Protein AF-A0A954I8H0-F1 (afdb_monomer_lite)

Foldseek 3Di:
DAAEFPAQLLCLLLVLLVVLLVVLVPPPDLVVNLVSLLVSLVVSLVSLLVQLVRVVVVPDQKYAYPDPVVCVVPVDRFFIDGPVLSVVSNVLSVVLSCVSVVQDPVCSVLDRSSLSSVLNSLVSSLSGGDDLVVNLVSLLVNLPSLLVSLVVLVHDCVLSCVLSVLLSVLSVVLVVVQVVCVDPVDRDPSSVVSNVVSVCSVVLHPPNNVSVVVSVVRD

Sequence (219 aa):
MIPELHLPWLELTILIPLLGSIALIFIRDPVRSRSVATLLCGVTLLTSVGEWLDFSPLHSFEAHDHWDLFQLFFHRYIFVVDELSAPLLPLTALIYLMTVVSTLRTKVQRFSFTMTLFSLAVVMATLSCKEPWIIVALMSLSTVPPWLEMKARGQCTRVYSIHMGLFVVMLIAGLAIVRSDASPENPSVVAGAMLTFAALLRSGIVPVHCWMTDLFEKA

Structure (mmCIF, N/CA/C/O backbone):
data_AF-A0A954I8H0-F1
#
_entry.id   AF-A0A954I8H0-F1
#
loop_
_atom_site.group_PDB
_atom_site.id
_atom_site.type_symbol
_atom_site.label_atom_id
_atom_site.label_alt_id
_atom_site.label_comp_id
_atom_site.label_asym_id
_atom_site.label_entity_id
_atom_site.label_seq_id
_atom_site.pdbx_PDB_ins_code
_atom_site.Cartn_x
_atom_site.Cartn_y
_atom_site.Cartn_z
_atom_site.occupancy
_atom_site.B_iso_or_equiv
_atom_site.auth_seq_id
_atom_site.auth_comp_id
_atom_site.auth_asym_id
_atom_site.auth_atom_id
_atom_site.pdbx_PDB_model_num
ATOM 1 N N . MET A 1 1 ? 26.719 5.340 -10.858 1.00 53.72 1 MET A N 1
ATOM 2 C CA . MET A 1 1 ? 26.495 4.821 -9.494 1.00 53.72 1 MET A CA 1
ATOM 3 C C . MET A 1 1 ? 25.161 5.372 -9.056 1.00 53.72 1 MET A C 1
ATOM 5 O O . MET A 1 1 ? 24.920 6.542 -9.332 1.00 53.72 1 MET A O 1
ATOM 9 N N . ILE A 1 2 ? 24.285 4.532 -8.513 1.00 60.09 2 ILE A N 1
ATOM 10 C CA . ILE A 1 2 ? 23.024 5.017 -7.951 1.00 60.09 2 ILE A CA 1
ATOM 11 C C . ILE A 1 2 ? 23.391 5.686 -6.614 1.00 60.09 2 ILE A C 1
ATOM 13 O O . ILE A 1 2 ? 24.216 5.127 -5.894 1.00 60.09 2 ILE A O 1
ATOM 17 N N . PRO A 1 3 ? 22.916 6.905 -6.341 1.00 71.25 3 PRO A N 1
ATOM 18 C CA . PRO A 1 3 ? 23.185 7.585 -5.082 1.00 71.25 3 PRO A CA 1
ATOM 19 C C . PRO A 1 3 ? 22.511 6.885 -3.896 1.00 71.25 3 PRO A C 1
ATOM 21 O O . PRO A 1 3 ? 21.440 6.291 -4.032 1.00 71.25 3 PRO A O 1
ATOM 24 N N . GLU A 1 4 ? 23.158 6.972 -2.737 1.00 76.00 4 GLU A N 1
ATOM 25 C CA . GLU A 1 4 ? 22.717 6.332 -1.495 1.00 76.00 4 GLU A CA 1
ATOM 26 C C . GLU A 1 4 ? 22.088 7.367 -0.555 1.00 76.00 4 GLU A C 1
ATOM 28 O O . GLU A 1 4 ? 22.578 8.495 -0.449 1.00 76.00 4 GLU A O 1
ATOM 33 N N . LEU A 1 5 ? 21.025 6.976 0.148 1.00 72.88 5 LEU A N 1
ATOM 34 C CA . LEU A 1 5 ? 20.469 7.732 1.273 1.00 72.88 5 LEU A CA 1
ATOM 35 C C . LEU A 1 5 ? 21.388 7.618 2.495 1.00 72.88 5 LEU A C 1
ATOM 37 O O . LEU A 1 5 ? 22.067 6.611 2.683 1.00 72.88 5 LEU A O 1
ATOM 41 N N . HIS A 1 6 ? 21.399 8.627 3.367 1.00 76.69 6 HIS A N 1
ATOM 42 C CA . HIS A 1 6 ? 22.309 8.634 4.520 1.00 76.69 6 HIS A CA 1
ATOM 43 C C . HIS A 1 6 ? 21.866 7.675 5.634 1.00 76.69 6 HIS A C 1
ATOM 45 O O . HIS A 1 6 ? 22.681 7.235 6.448 1.00 76.69 6 HIS A O 1
ATOM 51 N N . LEU A 1 7 ? 20.569 7.373 5.696 1.00 79.69 7 LEU A N 1
ATOM 52 C CA . LEU A 1 7 ? 19.945 6.486 6.674 1.00 79.69 7 LEU A CA 1
ATOM 53 C C . LEU A 1 7 ? 18.985 5.517 5.966 1.00 79.69 7 LEU A C 1
ATOM 55 O O . LEU A 1 7 ? 18.543 5.815 4.859 1.00 79.69 7 LEU A O 1
ATOM 59 N N . PRO A 1 8 ? 18.640 4.377 6.599 1.00 84.75 8 PRO A N 1
ATOM 60 C CA . PRO A 1 8 ? 17.731 3.373 6.042 1.00 84.75 8 PRO A CA 1
ATOM 61 C C . PRO A 1 8 ? 16.265 3.814 6.148 1.00 84.75 8 PRO A C 1
ATOM 63 O O . PRO A 1 8 ? 15.454 3.228 6.876 1.00 84.75 8 PRO A O 1
ATOM 66 N N . TRP A 1 9 ? 15.936 4.937 5.517 1.00 87.56 9 TRP A N 1
ATOM 67 C CA . TRP A 1 9 ? 14.630 5.560 5.648 1.00 87.56 9 TRP A CA 1
ATOM 68 C C . TRP A 1 9 ? 13.525 4.699 5.040 1.00 87.56 9 TRP A C 1
ATOM 70 O O . TRP A 1 9 ? 12.452 4.600 5.643 1.00 87.56 9 TRP A O 1
ATOM 80 N N . LEU A 1 10 ? 13.779 4.038 3.907 1.00 85.94 10 LEU A N 1
ATOM 81 C CA . LEU A 1 10 ? 12.794 3.186 3.236 1.00 85.94 10 LEU A CA 1
ATOM 82 C C . LEU A 1 10 ? 12.479 1.950 4.060 1.00 85.94 10 LEU A C 1
ATOM 84 O O . LEU A 1 10 ? 11.309 1.635 4.301 1.00 85.94 10 LEU A O 1
ATOM 88 N N . GLU A 1 11 ? 13.517 1.262 4.531 1.00 87.75 11 GLU A N 1
ATOM 89 C CA . GLU A 1 11 ? 13.346 0.055 5.330 1.00 87.75 11 GLU A CA 1
ATOM 90 C C . GLU A 1 11 ? 12.579 0.361 6.614 1.00 87.75 11 GLU A C 1
ATOM 92 O O . GLU A 1 11 ? 11.627 -0.346 6.948 1.00 87.75 11 GLU A O 1
ATOM 97 N N . LEU A 1 12 ? 12.916 1.455 7.304 1.00 90.81 12 LEU A N 1
ATOM 98 C CA . LEU A 1 12 ? 12.188 1.893 8.494 1.00 90.81 12 LEU A CA 1
ATOM 99 C C . LEU A 1 12 ? 10.727 2.217 8.169 1.00 90.81 12 LEU A C 1
ATOM 101 O O . LEU A 1 12 ? 9.817 1.771 8.871 1.00 90.81 12 LEU A O 1
ATOM 105 N N . THR A 1 13 ? 10.488 2.942 7.083 1.00 93.00 13 THR A N 1
ATOM 106 C CA . THR A 1 13 ? 9.149 3.366 6.671 1.00 93.00 13 THR A CA 1
ATOM 107 C C . THR A 1 13 ? 8.234 2.182 6.330 1.00 93.00 13 THR A C 1
ATOM 109 O O . THR A 1 13 ? 7.034 2.240 6.606 1.00 93.00 13 THR A O 1
ATOM 112 N N . ILE A 1 14 ? 8.781 1.072 5.822 1.00 93.31 14 ILE A N 1
ATOM 113 C CA . ILE A 1 14 ? 8.034 -0.165 5.536 1.00 93.31 14 ILE A CA 1
ATOM 114 C C . ILE A 1 14 ? 7.931 -1.068 6.778 1.00 93.31 14 ILE A C 1
ATOM 116 O O . ILE A 1 14 ? 6.856 -1.597 7.086 1.00 93.31 14 ILE A O 1
ATOM 120 N N . LEU A 1 15 ? 9.029 -1.258 7.516 1.00 92.94 15 LEU A N 1
ATOM 121 C CA . LEU A 1 15 ? 9.101 -2.205 8.632 1.00 92.94 15 LEU A CA 1
ATOM 122 C C . LEU A 1 15 ? 8.337 -1.726 9.865 1.00 92.94 15 LEU A C 1
ATOM 124 O O . LEU A 1 15 ? 7.717 -2.547 10.538 1.00 92.94 15 LEU A O 1
ATOM 128 N N . ILE A 1 16 ? 8.330 -0.426 10.166 1.00 95.31 16 ILE A N 1
ATOM 129 C CA . ILE A 1 16 ? 7.610 0.129 11.323 1.00 95.31 16 ILE A CA 1
ATOM 130 C C . ILE A 1 16 ? 6.110 -0.209 11.286 1.00 95.31 16 ILE A C 1
ATOM 132 O O . ILE A 1 16 ? 5.620 -0.794 12.258 1.00 95.31 16 ILE A O 1
ATOM 136 N N . PRO A 1 17 ? 5.355 0.087 10.209 1.00 96.12 17 PRO A N 1
ATOM 137 C CA . PRO A 1 17 ? 3.944 -0.278 10.148 1.00 96.12 17 PRO A CA 1
ATOM 138 C C . PRO A 1 17 ? 3.741 -1.797 10.042 1.00 96.12 17 PRO A C 1
ATOM 140 O O . PRO A 1 17 ? 2.780 -2.317 10.613 1.00 96.12 17 PRO A O 1
ATOM 143 N N . LEU A 1 18 ? 4.656 -2.539 9.404 1.00 95.38 18 LEU A N 1
ATOM 144 C CA . LEU A 1 18 ? 4.567 -4.000 9.303 1.00 95.38 18 LEU A CA 1
ATOM 145 C C . LEU A 1 18 ? 4.718 -4.682 10.671 1.00 95.38 18 LEU A C 1
ATOM 147 O O . LEU A 1 18 ? 3.828 -5.418 11.100 1.00 95.38 18 LEU A O 1
ATOM 151 N N . LEU A 1 19 ? 5.805 -4.401 11.391 1.00 95.44 19 LEU A N 1
ATOM 152 C CA . LEU A 1 19 ? 6.043 -4.893 12.751 1.00 95.44 19 LEU A CA 1
ATOM 153 C C . LEU A 1 19 ? 4.972 -4.378 13.712 1.00 95.44 19 LEU A C 1
ATOM 155 O O . LEU A 1 19 ? 4.492 -5.119 14.569 1.00 95.44 19 LEU A O 1
ATOM 159 N N . GLY A 1 20 ? 4.540 -3.134 13.516 1.00 94.31 20 GLY A N 1
ATOM 160 C CA . GLY A 1 20 ? 3.413 -2.532 14.205 1.00 94.31 20 GLY A CA 1
ATOM 161 C C . GLY A 1 20 ? 2.125 -3.338 14.071 1.00 94.31 20 GLY A C 1
ATOM 162 O O . GLY A 1 20 ? 1.456 -3.610 15.067 1.00 94.31 20 GLY A O 1
ATOM 163 N N . SER A 1 21 ? 1.798 -3.780 12.855 1.00 95.12 21 SER A N 1
ATOM 164 C CA . SER A 1 21 ? 0.616 -4.607 12.601 1.00 95.12 21 SER A CA 1
ATOM 165 C C . SER A 1 21 ? 0.675 -5.931 13.372 1.00 95.12 21 SER A C 1
ATOM 167 O O . SER A 1 21 ? -0.312 -6.313 13.999 1.00 95.12 21 SER A O 1
ATOM 169 N N . ILE A 1 22 ? 1.848 -6.572 13.425 1.00 95.44 22 ILE A N 1
ATOM 170 C CA . ILE A 1 22 ? 2.072 -7.813 14.177 1.00 95.44 22 ILE A CA 1
ATOM 171 C C . ILE A 1 22 ? 1.965 -7.553 15.684 1.00 95.44 22 ILE A C 1
ATOM 173 O O . ILE A 1 22 ? 1.280 -8.292 16.389 1.00 95.44 22 ILE A O 1
ATOM 177 N N . ALA A 1 23 ? 2.576 -6.478 16.186 1.00 94.44 23 ALA A N 1
ATOM 178 C CA . ALA A 1 23 ? 2.516 -6.103 17.596 1.00 94.44 23 ALA A CA 1
ATOM 179 C C . ALA A 1 23 ? 1.072 -5.860 18.068 1.00 94.44 23 ALA A C 1
ATOM 181 O O . ALA A 1 23 ? 0.699 -6.293 19.161 1.00 94.44 23 ALA A O 1
ATOM 182 N N . LEU A 1 24 ? 0.232 -5.235 17.232 1.00 93.94 24 LEU A N 1
ATOM 183 C CA . LEU A 1 24 ? -1.179 -4.999 17.550 1.00 93.94 24 LEU A CA 1
ATOM 184 C C . LEU A 1 24 ? -1.994 -6.290 17.714 1.00 93.94 24 LEU A C 1
ATOM 186 O O . LEU A 1 24 ? -2.966 -6.272 18.462 1.00 93.94 24 LEU A O 1
ATOM 190 N N . ILE A 1 25 ? -1.598 -7.414 17.101 1.00 91.88 25 ILE A N 1
ATOM 191 C CA . ILE A 1 25 ? -2.283 -8.712 17.286 1.00 91.88 25 ILE A CA 1
ATOM 192 C C . ILE A 1 25 ? -2.245 -9.148 18.761 1.00 91.88 25 ILE A C 1
ATOM 194 O O . ILE A 1 25 ? -3.179 -9.783 19.253 1.00 91.88 25 ILE A O 1
ATOM 198 N N . PHE A 1 26 ? -1.194 -8.774 19.494 1.00 93.31 26 PHE A N 1
ATOM 199 C CA . PHE A 1 26 ? -1.034 -9.112 20.908 1.00 93.31 26 PHE A CA 1
ATOM 200 C C . PHE A 1 26 ? -1.758 -8.141 21.854 1.00 93.31 26 PHE A C 1
ATOM 202 O O . PHE A 1 26 ? -1.932 -8.442 23.038 1.00 93.31 26 PHE A O 1
ATOM 209 N N . ILE A 1 27 ? -2.219 -6.988 21.358 1.00 92.44 27 ILE A N 1
ATOM 210 C CA . ILE A 1 27 ? -2.914 -5.981 22.163 1.00 92.44 27 ILE A CA 1
ATOM 211 C C . ILE A 1 27 ? -4.421 -6.222 22.083 1.00 92.44 27 ILE A C 1
ATOM 213 O O . ILE A 1 27 ? -5.078 -5.917 21.096 1.00 92.44 27 ILE A O 1
ATOM 217 N N . ARG A 1 28 ? -5.001 -6.733 23.173 1.00 87.50 28 ARG A N 1
ATOM 218 C CA . ARG A 1 28 ? -6.450 -6.994 23.252 1.00 87.50 28 ARG A CA 1
ATOM 219 C C . ARG A 1 28 ? -7.303 -5.745 23.469 1.00 87.50 28 ARG A C 1
ATOM 221 O O . ARG A 1 28 ? -8.486 -5.766 23.151 1.00 87.50 28 ARG A O 1
ATOM 228 N N . ASP A 1 29 ? -6.735 -4.688 24.048 1.00 91.69 29 ASP A N 1
ATOM 229 C CA . ASP A 1 29 ? -7.466 -3.454 24.352 1.00 91.69 29 ASP A CA 1
ATOM 230 C C . ASP A 1 29 ? -7.571 -2.564 23.093 1.00 91.69 29 ASP A C 1
ATOM 232 O O . ASP A 1 29 ? -6.541 -2.083 22.596 1.00 91.69 29 ASP A O 1
ATOM 236 N N . PRO A 1 30 ? -8.787 -2.294 22.576 1.00 88.25 30 PRO A N 1
ATOM 237 C CA . PRO A 1 30 ? -8.982 -1.479 21.379 1.00 88.25 30 PRO A CA 1
ATOM 238 C C . PRO A 1 30 ? -8.501 -0.031 21.546 1.00 88.25 30 PRO A C 1
ATOM 240 O O . PRO A 1 30 ? -8.010 0.575 20.594 1.00 88.25 30 PRO A O 1
ATOM 243 N N . VAL A 1 31 ? -8.603 0.541 22.751 1.00 91.12 31 VAL A N 1
ATOM 244 C CA . VAL A 1 31 ? -8.198 1.934 23.002 1.00 91.12 31 VAL A CA 1
ATOM 245 C C . VAL A 1 31 ? -6.678 2.058 22.961 1.00 91.12 31 VAL A C 1
ATOM 247 O O . VAL A 1 31 ? -6.150 2.972 22.322 1.00 91.12 31 VAL A O 1
ATOM 250 N N . ARG A 1 32 ? -5.970 1.105 23.580 1.00 92.75 32 ARG A N 1
ATOM 251 C CA . ARG A 1 32 ? -4.508 1.011 23.471 1.00 92.75 32 ARG A CA 1
ATOM 252 C C . ARG A 1 32 ? -4.077 0.741 22.037 1.00 92.75 32 ARG A C 1
ATOM 254 O O . ARG A 1 32 ? -3.154 1.398 21.571 1.00 92.75 32 ARG A O 1
ATOM 261 N N . SER A 1 33 ? -4.778 -0.144 21.328 1.00 93.25 33 SER A N 1
ATOM 262 C CA . SER A 1 33 ? -4.494 -0.444 19.919 1.00 93.25 33 SER A CA 1
ATOM 263 C C . SER A 1 33 ? -4.567 0.807 19.049 1.00 93.25 33 SER A C 1
ATOM 265 O O . SER A 1 33 ? -3.653 1.054 18.270 1.00 93.25 33 SER A O 1
ATOM 267 N N . ARG A 1 34 ? -5.584 1.659 19.245 1.00 94.12 34 ARG A N 1
ATOM 268 C CA . ARG A 1 34 ? -5.661 2.962 18.572 1.00 94.12 34 ARG A CA 1
ATOM 269 C C . ARG A 1 34 ? -4.480 3.860 18.924 1.00 94.12 34 ARG A C 1
ATOM 271 O O . ARG A 1 34 ? -3.880 4.425 18.024 1.00 94.12 34 ARG A O 1
ATOM 278 N N . SER A 1 35 ? -4.147 4.006 20.208 1.00 94.06 35 SER A N 1
ATOM 279 C CA . SER A 1 35 ? -3.039 4.877 20.626 1.00 94.06 35 SER A CA 1
ATOM 280 C C . SER A 1 35 ? -1.702 4.434 20.028 1.00 94.06 35 SER A C 1
ATOM 282 O O . SER A 1 35 ? -0.934 5.272 19.561 1.00 94.06 35 SER A O 1
ATOM 284 N N . VAL A 1 36 ? -1.436 3.126 20.030 1.00 95.38 36 VAL A N 1
ATOM 285 C CA . VAL A 1 36 ? -0.223 2.539 19.452 1.00 95.38 36 VAL A CA 1
ATOM 286 C C . VAL A 1 36 ? -0.232 2.688 17.930 1.00 95.38 36 VAL A C 1
ATOM 288 O O . VAL A 1 36 ? 0.775 3.096 17.366 1.00 95.38 36 VAL A O 1
ATOM 291 N N . ALA A 1 37 ? -1.367 2.458 17.264 1.00 95.69 37 ALA A N 1
ATOM 292 C CA . ALA A 1 37 ? -1.497 2.671 15.824 1.00 95.69 37 ALA A CA 1
ATOM 293 C C . ALA A 1 37 ? -1.260 4.133 15.421 1.00 95.69 37 ALA A C 1
ATOM 295 O O . ALA A 1 37 ? -0.551 4.379 14.449 1.00 95.69 37 ALA A O 1
ATOM 296 N N . THR A 1 38 ? -1.798 5.099 16.175 1.00 96.44 38 THR A N 1
ATOM 297 C CA . THR A 1 38 ? -1.550 6.531 15.948 1.00 96.44 38 THR A CA 1
ATOM 298 C C . THR A 1 38 ? -0.068 6.855 16.086 1.00 96.44 38 THR A C 1
ATOM 300 O O . THR A 1 38 ? 0.478 7.553 15.237 1.00 96.44 38 THR A O 1
ATOM 303 N N . LEU A 1 39 ? 0.584 6.337 17.135 1.00 97.25 39 LEU A N 1
ATOM 304 C CA . LEU A 1 39 ? 2.015 6.534 17.347 1.00 97.25 39 LEU A CA 1
ATOM 305 C C . LEU A 1 39 ? 2.816 5.972 16.171 1.00 97.25 39 LEU A C 1
ATOM 307 O O . LEU A 1 39 ? 3.633 6.685 15.606 1.00 97.25 39 LEU A O 1
ATOM 311 N N . LEU A 1 40 ? 2.544 4.730 15.768 1.00 97.62 40 LEU A N 1
ATOM 312 C CA . LEU A 1 40 ? 3.250 4.071 14.671 1.00 97.62 40 LEU A CA 1
ATOM 313 C C . LEU A 1 40 ? 3.037 4.786 13.334 1.00 97.62 40 LEU A C 1
ATOM 315 O O . LEU A 1 40 ? 4.016 5.046 12.651 1.00 97.62 40 LEU A O 1
ATOM 319 N N . CYS A 1 41 ? 1.806 5.193 12.999 1.00 96.81 41 CYS A N 1
ATOM 320 C CA . CYS A 1 41 ? 1.547 6.000 11.799 1.00 96.81 41 CYS A CA 1
ATOM 321 C C . CYS A 1 41 ? 2.279 7.349 11.852 1.00 96.81 41 CYS A C 1
ATOM 323 O O . CYS A 1 41 ? 2.783 7.814 10.836 1.00 96.81 41 CYS A O 1
ATOM 325 N N . GLY A 1 42 ? 2.349 7.977 13.031 1.00 97.38 42 GLY A N 1
ATOM 326 C CA . GLY A 1 42 ? 3.088 9.221 13.233 1.00 97.38 42 GLY A CA 1
ATOM 327 C C . GLY A 1 42 ? 4.591 9.040 13.035 1.00 97.38 42 GLY A C 1
ATOM 328 O O . GLY A 1 42 ? 5.218 9.855 12.367 1.00 97.38 42 GLY A O 1
ATOM 329 N N . VAL A 1 43 ? 5.162 7.948 13.549 1.00 97.38 43 VAL A N 1
ATOM 330 C CA . VAL A 1 43 ? 6.571 7.607 13.321 1.00 97.38 43 VAL A CA 1
ATOM 331 C C . VAL A 1 43 ? 6.821 7.319 11.838 1.00 97.38 43 VAL A C 1
ATOM 333 O O . VAL A 1 43 ? 7.761 7.877 11.290 1.00 97.38 43 VAL A O 1
ATOM 336 N N . THR A 1 44 ? 5.967 6.542 11.164 1.00 96.94 44 THR A N 1
ATOM 337 C CA . THR A 1 44 ? 6.072 6.291 9.713 1.00 96.94 44 THR A CA 1
ATOM 338 C C . THR A 1 44 ? 5.989 7.582 8.895 1.00 96.94 44 THR A C 1
ATOM 340 O O . THR A 1 44 ? 6.718 7.754 7.922 1.00 96.94 44 THR A O 1
ATOM 343 N N . LEU A 1 45 ? 5.134 8.528 9.294 1.00 97.62 45 LEU A N 1
ATOM 344 C CA . LEU A 1 45 ? 5.087 9.844 8.661 1.00 97.62 45 LEU A CA 1
ATOM 345 C C . LEU A 1 45 ? 6.414 10.590 8.846 1.00 97.62 45 LEU A C 1
ATOM 347 O O . LEU A 1 45 ? 6.953 11.108 7.878 1.00 97.62 45 LEU A O 1
ATOM 351 N N . LEU A 1 46 ? 6.972 10.609 10.057 1.00 96.81 46 LEU A N 1
ATOM 352 C CA . LEU A 1 46 ? 8.259 11.261 10.308 1.00 96.81 46 LEU A CA 1
ATOM 353 C C . LEU A 1 46 ? 9.402 10.621 9.512 1.00 96.81 46 LEU A C 1
ATOM 355 O O . LEU A 1 46 ? 10.229 11.356 8.981 1.00 96.81 46 LEU A O 1
ATOM 359 N N . THR A 1 47 ? 9.441 9.290 9.390 1.00 94.81 47 THR A N 1
ATOM 360 C CA . THR A 1 47 ? 10.477 8.608 8.599 1.00 94.81 47 THR A CA 1
ATOM 361 C C . THR A 1 47 ? 10.326 8.881 7.107 1.00 94.81 47 THR A C 1
ATOM 363 O O . THR A 1 47 ? 11.318 9.205 6.471 1.00 94.81 47 THR A O 1
ATOM 366 N N . SER A 1 48 ? 9.104 8.857 6.564 1.00 94.69 48 SER A N 1
ATOM 367 C CA . SER A 1 48 ? 8.852 9.189 5.148 1.00 94.69 48 SER A CA 1
ATOM 368 C C . SER A 1 48 ? 9.098 10.667 4.807 1.00 94.69 48 SER A C 1
ATOM 370 O O . SER A 1 48 ? 9.527 10.993 3.706 1.00 94.69 48 SER A O 1
ATOM 372 N N . VAL A 1 49 ? 8.875 11.590 5.750 1.00 94.88 49 VAL A N 1
ATOM 373 C CA . VAL A 1 49 ? 9.278 12.998 5.585 1.00 94.88 49 VAL A CA 1
ATOM 374 C C . VAL A 1 49 ? 10.799 13.131 5.653 1.00 94.88 49 VAL A C 1
ATOM 376 O O . VAL A 1 49 ? 11.371 13.883 4.869 1.00 94.88 49 VAL A O 1
ATOM 379 N N . GLY A 1 50 ? 11.454 12.404 6.565 1.00 92.19 50 GLY A N 1
ATOM 380 C CA . GLY A 1 50 ? 12.914 12.338 6.650 1.00 92.19 50 GLY A CA 1
ATOM 381 C C . GLY A 1 50 ? 13.539 11.848 5.347 1.00 92.19 50 GLY A C 1
ATOM 382 O O . GLY A 1 50 ? 14.447 12.492 4.838 1.00 92.19 50 GLY A O 1
ATOM 383 N N . GLU A 1 51 ? 12.976 10.790 4.768 1.00 90.88 51 GLU A N 1
ATOM 384 C CA . GLU A 1 51 ? 13.345 10.253 3.458 1.00 90.88 51 GLU A CA 1
ATOM 385 C C . GLU A 1 51 ? 13.261 11.312 2.355 1.00 90.88 51 GLU A C 1
ATOM 387 O O . GLU A 1 51 ? 14.223 11.530 1.627 1.00 90.88 51 GLU A O 1
ATOM 392 N N . TRP A 1 52 ? 12.132 12.020 2.253 1.00 92.00 52 TRP A N 1
ATOM 393 C CA . TRP A 1 52 ? 11.949 13.041 1.223 1.00 92.00 52 TRP A CA 1
ATOM 394 C C . TRP A 1 52 ? 12.927 14.213 1.395 1.00 92.00 52 TRP A C 1
ATOM 396 O O . TRP A 1 52 ? 13.498 14.700 0.416 1.00 92.00 52 TRP A O 1
ATOM 406 N N . LEU A 1 53 ? 13.154 14.655 2.635 1.00 90.88 53 LEU A N 1
ATOM 407 C CA . LEU A 1 53 ? 14.121 15.711 2.936 1.00 90.88 53 LEU A CA 1
ATOM 408 C C . LEU A 1 53 ? 15.561 15.284 2.636 1.00 90.88 53 LEU A C 1
ATOM 410 O O . LEU A 1 53 ? 16.345 16.128 2.211 1.00 90.88 53 LEU A O 1
ATOM 414 N N . ASP A 1 54 ? 15.894 14.009 2.841 1.00 87.31 54 ASP A N 1
ATOM 415 C CA . ASP A 1 54 ? 17.207 13.437 2.532 1.00 87.31 54 ASP A CA 1
ATOM 416 C C . ASP A 1 54 ? 17.396 13.233 1.020 1.00 87.31 54 ASP A C 1
ATOM 418 O O . ASP A 1 54 ? 18.463 13.518 0.485 1.00 87.31 54 ASP A O 1
ATOM 422 N N . PHE A 1 55 ? 16.332 12.850 0.305 1.00 87.38 55 PHE A N 1
ATOM 423 C CA . PHE A 1 55 ? 16.310 12.673 -1.150 1.00 87.38 55 PHE A CA 1
ATOM 424 C C . PHE A 1 55 ? 16.408 13.995 -1.930 1.00 87.38 55 PHE A C 1
ATOM 426 O O . PHE A 1 55 ? 17.138 14.094 -2.916 1.00 87.38 55 PHE A O 1
ATOM 433 N N . SER A 1 56 ? 15.697 15.039 -1.493 1.00 84.88 56 SER A N 1
ATOM 434 C CA . SER A 1 56 ? 15.636 16.336 -2.186 1.00 84.88 56 SER A CA 1
ATOM 435 C C . SER A 1 56 ? 16.999 16.973 -2.537 1.00 84.88 56 SER A C 1
ATOM 437 O O . SER A 1 56 ? 17.082 17.573 -3.612 1.00 84.88 56 SER A O 1
ATOM 439 N N . PRO A 1 57 ? 18.048 16.913 -1.693 1.00 82.69 57 PRO A N 1
ATOM 440 C CA . PRO A 1 57 ? 19.365 17.462 -2.020 1.00 82.69 57 PRO A CA 1
ATOM 441 C C . PRO A 1 57 ? 20.225 16.575 -2.939 1.00 82.69 57 PRO A C 1
ATOM 443 O O . PRO A 1 57 ? 21.219 17.072 -3.468 1.00 82.69 57 PRO A O 1
ATOM 446 N N . LEU A 1 58 ? 19.881 15.298 -3.155 1.00 79.50 58 LEU A N 1
ATOM 447 C CA . LEU A 1 58 ? 20.689 14.366 -3.962 1.00 79.50 58 LEU A CA 1
ATOM 448 C C . LEU A 1 58 ? 20.605 14.643 -5.479 1.00 79.50 58 LEU A C 1
ATOM 450 O O . LEU A 1 58 ? 21.454 14.154 -6.223 1.00 79.50 58 LEU A O 1
ATOM 454 N N . HIS A 1 59 ? 19.638 15.457 -5.939 1.00 75.00 59 HIS A N 1
ATOM 455 C CA . HIS A 1 59 ? 19.427 15.831 -7.354 1.00 75.00 59 HIS A CA 1
ATOM 456 C C . HIS A 1 59 ? 19.504 14.639 -8.327 1.00 75.00 59 HIS A C 1
ATOM 458 O O . HIS A 1 59 ? 20.024 14.739 -9.441 1.00 75.00 59 HIS A O 1
ATOM 464 N N . SER A 1 60 ? 19.007 13.490 -7.880 1.00 76.56 60 SER A N 1
ATOM 465 C CA . SER A 1 60 ? 19.089 12.216 -8.576 1.00 76.56 60 SER A CA 1
ATOM 466 C C . SER A 1 60 ? 17.709 11.666 -8.876 1.00 76.56 60 SER A C 1
ATOM 468 O O . SER A 1 60 ? 16.835 11.734 -8.022 1.00 76.56 60 SER A O 1
ATOM 470 N N . PHE A 1 61 ? 17.552 11.031 -10.036 1.00 73.62 61 PHE A N 1
ATOM 471 C CA . PHE A 1 61 ? 16.285 10.406 -10.419 1.00 73.62 61 PHE A CA 1
ATOM 472 C C . PHE A 1 61 ? 15.887 9.218 -9.534 1.00 73.62 61 PHE A C 1
ATOM 474 O O . PHE A 1 61 ? 14.698 8.971 -9.365 1.00 73.62 61 PHE A O 1
ATOM 481 N N . GLU A 1 62 ? 16.863 8.486 -8.992 1.00 79.31 62 GLU A N 1
ATOM 482 C CA . GLU A 1 62 ? 16.648 7.303 -8.155 1.00 79.31 62 GLU A CA 1
ATOM 483 C C . GLU A 1 62 ? 17.725 7.225 -7.063 1.00 79.31 62 GLU A C 1
ATOM 485 O O . GLU A 1 62 ? 18.898 7.465 -7.359 1.00 79.31 62 GLU A O 1
ATOM 490 N N . ALA A 1 63 ? 17.344 6.846 -5.841 1.00 77.12 63 ALA A N 1
ATOM 491 C CA . ALA A 1 63 ? 18.256 6.569 -4.729 1.00 77.12 63 ALA A CA 1
ATOM 492 C C . ALA A 1 63 ? 17.860 5.284 -3.981 1.00 77.12 63 ALA A C 1
ATOM 494 O O . ALA A 1 63 ? 16.676 4.937 -3.907 1.00 77.12 63 ALA A O 1
ATOM 495 N N . HIS A 1 64 ? 18.848 4.578 -3.428 1.00 78.19 64 HIS A N 1
ATOM 496 C CA . HIS A 1 64 ? 18.631 3.401 -2.578 1.00 78.19 64 HIS A CA 1
ATOM 497 C C . HIS A 1 64 ? 19.051 3.661 -1.129 1.00 78.19 64 HIS A C 1
ATOM 499 O O . HIS A 1 64 ? 19.831 4.573 -0.851 1.00 78.19 64 HIS A O 1
ATOM 505 N N . ASP A 1 65 ? 18.543 2.847 -0.203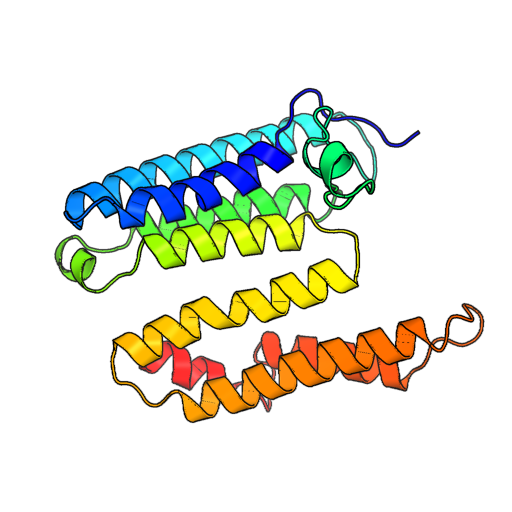 1.00 70.12 65 ASP A N 1
ATOM 506 C CA . ASP A 1 65 ? 18.973 2.884 1.195 1.00 70.12 65 ASP A CA 1
ATOM 507 C C . ASP A 1 65 ? 20.421 2.386 1.340 1.00 70.12 65 ASP A C 1
ATOM 509 O O . ASP A 1 65 ? 20.898 1.540 0.579 1.00 70.12 65 ASP A O 1
ATOM 513 N N . HIS A 1 66 ? 21.123 2.910 2.347 1.00 62.31 66 HIS A N 1
ATOM 514 C CA . HIS A 1 66 ? 22.471 2.459 2.708 1.00 62.31 66 HIS A CA 1
ATOM 515 C C . HIS A 1 66 ? 22.465 1.098 3.418 1.00 62.31 66 HIS A C 1
ATOM 517 O O . HIS A 1 66 ? 23.408 0.314 3.296 1.00 62.31 66 HIS A O 1
ATOM 523 N N . TRP A 1 67 ? 21.406 0.812 4.186 1.00 57.66 67 TRP A N 1
ATOM 524 C CA . TRP A 1 67 ? 21.221 -0.490 4.816 1.00 57.66 67 TRP A CA 1
ATOM 525 C C . TRP A 1 67 ? 20.318 -1.321 3.928 1.00 57.66 67 TRP A C 1
ATOM 527 O O . TRP A 1 67 ? 19.175 -0.970 3.679 1.00 57.66 67 TRP A O 1
ATOM 537 N N . ASP A 1 68 ? 20.895 -2.392 3.411 1.00 63.38 68 ASP A N 1
ATOM 538 C CA . ASP A 1 68 ? 20.308 -3.203 2.362 1.00 63.38 68 ASP A CA 1
ATOM 539 C C . ASP A 1 68 ? 19.952 -4.570 2.991 1.00 63.38 68 ASP A C 1
ATOM 541 O O . ASP A 1 68 ? 20.428 -5.635 2.582 1.00 63.38 68 ASP A O 1
ATOM 545 N N . LEU A 1 69 ? 19.149 -4.566 4.071 1.00 63.94 69 LEU A N 1
ATOM 546 C CA . LEU A 1 69 ? 18.711 -5.787 4.773 1.00 63.94 69 LEU A CA 1
ATOM 547 C C . LEU A 1 69 ? 17.993 -6.728 3.801 1.00 63.94 69 LEU A C 1
ATOM 549 O O . LEU A 1 69 ? 18.143 -7.953 3.865 1.00 63.94 69 LEU A O 1
ATOM 553 N N . PHE A 1 70 ? 17.248 -6.153 2.858 1.00 62.19 70 PHE A N 1
ATOM 554 C CA . PHE A 1 70 ? 16.614 -6.904 1.783 1.00 62.19 70 PHE A CA 1
ATOM 555 C C . PHE A 1 70 ? 17.606 -7.386 0.718 1.00 62.19 70 PHE A C 1
ATOM 557 O O . PHE A 1 70 ? 17.391 -8.466 0.171 1.00 62.19 70 PHE A O 1
ATOM 564 N N . GLN A 1 71 ? 18.713 -6.685 0.458 1.00 62.47 71 GLN A N 1
ATOM 565 C CA . GLN A 1 71 ? 19.778 -7.183 -0.421 1.00 62.47 71 GLN A CA 1
ATOM 566 C C . GLN A 1 71 ? 20.459 -8.414 0.184 1.00 62.47 71 GLN A C 1
ATOM 568 O O . GLN A 1 71 ? 20.725 -9.375 -0.536 1.00 62.47 71 GLN A O 1
ATOM 573 N N . LEU A 1 72 ? 20.659 -8.441 1.505 1.00 60.44 72 LEU A N 1
ATOM 574 C CA . LEU A 1 72 ? 21.223 -9.602 2.198 1.00 60.44 72 LEU A CA 1
ATOM 575 C C . LEU A 1 72 ? 20.350 -10.858 2.013 1.00 60.44 72 LEU A C 1
ATOM 577 O O . LEU A 1 72 ? 20.870 -11.962 1.860 1.00 60.44 72 LEU A O 1
ATOM 581 N N . PHE A 1 73 ? 19.022 -10.699 2.008 1.00 63.84 73 PHE A N 1
ATOM 582 C CA . PHE A 1 73 ? 18.084 -11.823 1.907 1.00 63.84 73 PHE A CA 1
ATOM 583 C C . PHE A 1 73 ? 17.692 -12.169 0.459 1.00 63.84 73 PHE A C 1
ATOM 585 O O . PHE A 1 73 ? 17.572 -13.343 0.112 1.00 63.84 73 PHE A O 1
ATOM 592 N N . PHE A 1 74 ? 17.526 -11.171 -0.413 1.00 62.62 74 PHE A N 1
ATOM 593 C CA . PHE A 1 74 ? 16.987 -11.323 -1.772 1.00 62.62 74 PHE A CA 1
ATOM 594 C C . PHE A 1 74 ? 17.996 -11.037 -2.898 1.00 62.62 74 PHE A C 1
ATOM 596 O O . PHE A 1 74 ? 17.663 -11.243 -4.066 1.00 62.62 74 PHE A O 1
ATOM 603 N N . HIS A 1 75 ? 19.223 -10.607 -2.575 1.00 58.44 75 HIS A N 1
ATOM 604 C CA . HIS A 1 75 ? 20.326 -10.358 -3.519 1.00 58.44 75 HIS A CA 1
ATOM 605 C C . HIS A 1 75 ? 19.973 -9.395 -4.675 1.00 58.44 75 HIS A C 1
ATOM 607 O O . HIS A 1 75 ? 20.576 -9.453 -5.748 1.00 58.44 75 HIS A O 1
ATOM 613 N N . ARG A 1 76 ? 18.974 -8.521 -4.485 1.00 64.88 76 ARG A N 1
ATOM 614 C CA . ARG A 1 76 ? 18.511 -7.523 -5.463 1.00 64.88 76 ARG A CA 1
ATOM 615 C C . ARG A 1 76 ? 18.035 -6.254 -4.760 1.00 64.88 76 ARG A C 1
ATOM 617 O O . ARG A 1 76 ? 17.444 -6.340 -3.688 1.00 64.88 76 ARG A O 1
ATOM 624 N N . TYR A 1 77 ? 18.215 -5.114 -5.426 1.00 66.19 77 TYR A N 1
ATOM 625 C CA . TYR A 1 77 ? 17.620 -3.833 -5.038 1.00 66.19 77 TYR A CA 1
ATOM 626 C C . TYR A 1 77 ? 16.121 -3.858 -5.345 1.00 66.19 77 TYR A C 1
ATOM 628 O O . TYR A 1 77 ? 15.696 -3.627 -6.477 1.00 66.19 77 TYR A O 1
ATOM 636 N N . ILE A 1 78 ? 15.321 -4.241 -4.351 1.00 76.19 78 ILE A N 1
ATOM 637 C CA . ILE A 1 78 ? 13.865 -4.360 -4.500 1.00 76.19 78 ILE A CA 1
ATOM 638 C C . ILE A 1 78 ? 13.183 -3.007 -4.292 1.00 76.19 78 ILE A C 1
ATOM 640 O O . ILE A 1 78 ? 12.204 -2.717 -4.987 1.00 76.19 78 ILE A O 1
ATOM 644 N N . PHE A 1 79 ? 13.703 -2.206 -3.357 1.00 82.81 79 PHE A N 1
ATOM 645 C CA . PHE A 1 79 ? 13.131 -0.926 -2.959 1.00 82.81 79 PHE A CA 1
ATOM 646 C C . PHE A 1 79 ? 14.047 0.237 -3.341 1.00 82.81 79 PHE A C 1
ATOM 648 O O . PHE A 1 79 ? 15.244 0.205 -3.067 1.00 82.81 79 PHE A O 1
ATOM 655 N N . VAL A 1 80 ? 13.477 1.235 -4.007 1.00 86.06 80 VAL A N 1
ATOM 656 C CA . VAL A 1 80 ? 14.143 2.424 -4.539 1.00 86.06 80 VAL A CA 1
ATOM 657 C C . VAL A 1 80 ? 13.177 3.597 -4.407 1.00 86.06 80 VAL A C 1
ATOM 659 O O . VAL A 1 80 ? 11.966 3.427 -4.551 1.00 86.06 80 VAL A O 1
ATOM 662 N N . VAL A 1 81 ? 13.713 4.785 -4.150 1.00 86.69 81 VAL A N 1
ATOM 663 C CA . VAL A 1 81 ? 12.942 6.034 -4.164 1.00 86.69 81 VAL A CA 1
ATOM 664 C C . VAL A 1 81 ? 13.278 6.799 -5.415 1.00 86.69 81 VAL A C 1
ATOM 666 O O . VAL A 1 81 ? 14.450 6.985 -5.735 1.00 86.69 81 VAL A O 1
ATOM 669 N N . ASP A 1 82 ? 12.236 7.244 -6.103 1.00 87.50 82 ASP A N 1
ATOM 670 C CA . ASP A 1 82 ? 12.334 8.134 -7.247 1.00 87.50 82 ASP A CA 1
ATOM 671 C C . ASP A 1 82 ? 11.667 9.488 -6.955 1.00 87.50 82 ASP A C 1
ATOM 673 O O . ASP A 1 82 ? 10.987 9.679 -5.940 1.00 87.50 82 ASP A O 1
ATOM 677 N N . GLU A 1 83 ? 11.857 10.444 -7.865 1.00 88.06 83 GLU A N 1
ATOM 678 C CA . GLU A 1 83 ? 11.298 11.798 -7.748 1.00 88.06 83 GLU A CA 1
ATOM 679 C C . GLU A 1 83 ? 9.766 11.825 -7.625 1.00 88.06 83 GLU A C 1
ATOM 681 O O . GLU A 1 83 ? 9.209 12.754 -7.035 1.00 88.06 83 GLU A O 1
ATOM 686 N N . LEU A 1 84 ? 9.074 10.818 -8.169 1.00 88.94 84 LEU A N 1
ATOM 687 C CA . LEU A 1 84 ? 7.617 10.727 -8.119 1.00 88.94 84 LEU A CA 1
ATOM 688 C C . LEU A 1 84 ? 7.134 10.145 -6.784 1.00 88.94 84 LEU A C 1
ATOM 690 O O . LEU A 1 84 ? 6.131 10.598 -6.236 1.00 88.94 84 LEU A O 1
ATOM 694 N N . SER A 1 85 ? 7.842 9.152 -6.261 1.00 90.00 85 SER A N 1
ATOM 695 C CA . SER A 1 85 ? 7.486 8.373 -5.077 1.00 90.00 85 SER A CA 1
ATOM 696 C C . SER A 1 85 ? 7.869 9.096 -3.791 1.00 90.00 85 SER A C 1
ATOM 698 O O . SER A 1 85 ? 7.109 9.034 -2.822 1.00 90.00 85 SER A O 1
ATOM 700 N N . ALA A 1 86 ? 8.964 9.866 -3.805 1.00 91.31 86 ALA A N 1
ATOM 701 C CA . ALA A 1 86 ? 9.433 10.662 -2.670 1.00 91.31 86 ALA A CA 1
ATOM 702 C C . ALA A 1 86 ? 8.333 11.533 -2.019 1.00 91.31 86 ALA A C 1
ATOM 704 O O . ALA A 1 86 ? 8.177 11.468 -0.802 1.00 91.31 86 ALA A O 1
ATOM 705 N N . PRO A 1 87 ? 7.504 12.302 -2.760 1.00 94.00 87 PRO A N 1
ATOM 706 C CA . PRO A 1 87 ? 6.381 13.033 -2.161 1.00 94.00 87 PRO A CA 1
ATOM 707 C C . PRO A 1 87 ? 5.143 12.160 -1.864 1.00 94.00 87 PRO A C 1
ATOM 709 O O . PRO A 1 87 ? 4.324 12.521 -1.013 1.00 94.00 87 PRO A O 1
ATOM 712 N N . LEU A 1 88 ? 4.964 11.021 -2.543 1.00 94.56 88 LEU A N 1
ATOM 713 C CA . LEU A 1 88 ? 3.794 10.145 -2.369 1.00 94.56 88 LEU A CA 1
ATOM 714 C C . LEU A 1 88 ? 3.849 9.327 -1.075 1.00 94.56 88 LEU A C 1
ATOM 716 O O . LEU A 1 88 ? 2.803 9.054 -0.478 1.00 94.56 88 LEU A O 1
ATOM 720 N N . LEU A 1 89 ? 5.044 8.954 -0.626 1.00 95.06 89 LEU A N 1
ATOM 721 C CA . LEU A 1 89 ? 5.268 8.228 0.624 1.00 95.06 89 LEU A CA 1
ATOM 722 C C . LEU A 1 89 ? 4.766 9.017 1.856 1.00 95.06 89 LEU A C 1
ATOM 724 O O . LEU A 1 89 ? 3.883 8.508 2.558 1.00 95.06 89 LEU A O 1
ATOM 728 N N . PRO A 1 90 ? 5.189 10.275 2.103 1.00 96.75 90 PRO A N 1
ATOM 729 C CA . PRO A 1 90 ? 4.678 11.064 3.222 1.00 96.75 90 PRO A CA 1
ATOM 730 C C . PRO A 1 90 ? 3.197 11.416 3.075 1.00 96.75 90 PRO A C 1
ATOM 732 O O . PRO A 1 90 ? 2.470 11.418 4.071 1.00 96.75 90 PRO A O 1
ATOM 735 N N . LEU A 1 91 ? 2.702 11.640 1.851 1.00 97.31 91 LEU A N 1
ATOM 736 C CA . LEU A 1 91 ? 1.270 11.842 1.613 1.00 97.31 91 LEU A CA 1
ATOM 737 C C . LEU A 1 91 ? 0.454 10.611 2.038 1.00 97.31 91 LEU A C 1
ATOM 739 O O . LEU A 1 91 ? -0.567 10.739 2.716 1.00 97.31 91 LEU A O 1
ATOM 743 N N . THR A 1 92 ? 0.922 9.416 1.682 1.00 97.06 92 THR A N 1
ATOM 744 C CA . THR A 1 92 ? 0.287 8.152 2.063 1.00 97.06 92 THR A CA 1
ATOM 745 C C . THR A 1 92 ? 0.286 7.988 3.578 1.00 97.06 92 THR A C 1
ATOM 747 O O . THR A 1 92 ? -0.775 7.776 4.171 1.00 97.06 92 THR A O 1
ATOM 750 N N . ALA A 1 93 ? 1.440 8.147 4.230 1.00 97.19 93 ALA A N 1
ATOM 751 C CA . ALA A 1 93 ? 1.544 8.049 5.683 1.00 97.19 93 ALA A CA 1
ATOM 752 C C . ALA A 1 93 ? 0.615 9.049 6.395 1.00 97.19 93 ALA A C 1
ATOM 754 O O . ALA A 1 93 ? -0.048 8.696 7.375 1.00 97.19 93 ALA A O 1
ATOM 755 N N . LEU A 1 94 ? 0.487 10.269 5.862 1.00 97.88 94 LEU A N 1
ATOM 756 C CA . LEU A 1 94 ? -0.422 11.289 6.376 1.00 97.88 94 LEU A CA 1
ATOM 757 C C . LEU A 1 94 ? -1.892 10.867 6.257 1.00 97.88 94 LEU A C 1
ATOM 759 O O . LEU A 1 94 ? -2.638 11.008 7.225 1.00 97.88 94 LEU A O 1
ATOM 763 N N . ILE A 1 95 ? -2.318 10.322 5.113 1.00 97.50 95 ILE A N 1
ATOM 764 C CA . ILE A 1 95 ? -3.697 9.844 4.914 1.00 97.50 95 ILE A CA 1
ATOM 765 C C . ILE A 1 95 ? -4.032 8.727 5.911 1.00 97.50 95 ILE A C 1
ATOM 767 O O . ILE A 1 95 ? -5.095 8.751 6.540 1.00 97.50 95 ILE A O 1
ATOM 771 N N . TYR A 1 96 ? -3.120 7.776 6.120 1.00 97.06 96 TYR A N 1
ATOM 772 C CA . TYR A 1 96 ? -3.310 6.706 7.103 1.00 97.06 96 TYR A CA 1
ATOM 773 C C . TYR A 1 96 ? -3.348 7.239 8.539 1.00 97.06 96 TYR A C 1
ATOM 775 O O . TYR A 1 96 ? -4.237 6.865 9.309 1.00 97.06 96 TYR A O 1
ATOM 783 N N . LEU A 1 97 ? -2.459 8.172 8.893 1.00 97.62 97 LEU A N 1
ATOM 784 C CA . LEU A 1 97 ? -2.487 8.837 10.195 1.00 97.62 97 LEU A CA 1
ATOM 785 C C . LEU A 1 97 ? -3.820 9.562 10.418 1.00 97.62 97 LEU A C 1
ATOM 787 O O . LEU A 1 97 ? -4.446 9.391 11.465 1.00 97.62 97 LEU A O 1
ATOM 791 N N . MET A 1 98 ? -4.294 10.320 9.427 1.00 97.62 98 MET A N 1
ATOM 792 C CA . MET A 1 98 ? -5.581 11.014 9.500 1.00 97.62 98 MET A CA 1
ATOM 793 C C . MET A 1 98 ? -6.750 10.038 9.626 1.00 97.62 98 MET A C 1
ATOM 795 O O . MET A 1 98 ? -7.673 10.294 10.398 1.00 97.62 98 MET A O 1
ATOM 799 N N . THR A 1 99 ? -6.694 8.886 8.959 1.00 94.56 99 THR A N 1
ATOM 800 C CA . THR A 1 99 ? -7.702 7.820 9.087 1.00 94.56 99 THR A CA 1
ATOM 801 C C . THR A 1 99 ? -7.773 7.295 10.529 1.00 94.56 99 THR A C 1
ATOM 803 O O . THR A 1 99 ? -8.848 7.220 11.131 1.00 94.56 99 THR A O 1
ATOM 806 N N . VAL A 1 100 ? -6.625 7.013 11.150 1.00 94.94 100 VAL A N 1
ATOM 807 C CA . VAL A 1 100 ? -6.556 6.508 12.533 1.00 94.94 100 VAL A CA 1
ATOM 808 C C . VAL A 1 100 ? -6.953 7.581 13.562 1.00 94.94 100 VAL A C 1
ATOM 810 O O . VAL A 1 100 ? -7.672 7.294 14.529 1.00 94.94 100 VAL A O 1
ATOM 813 N N . VAL A 1 101 ? -6.531 8.833 13.361 1.00 95.38 101 VAL A N 1
ATOM 814 C CA . VAL A 1 101 ? -6.849 9.957 14.260 1.00 95.38 101 VAL A CA 1
ATOM 815 C C . VAL A 1 101 ? -8.332 10.320 14.188 1.00 95.38 101 VAL A C 1
ATOM 817 O O . VAL A 1 101 ? -8.957 10.483 15.239 1.00 95.38 101 VAL A O 1
ATOM 820 N N . SER A 1 102 ? -8.914 10.373 12.988 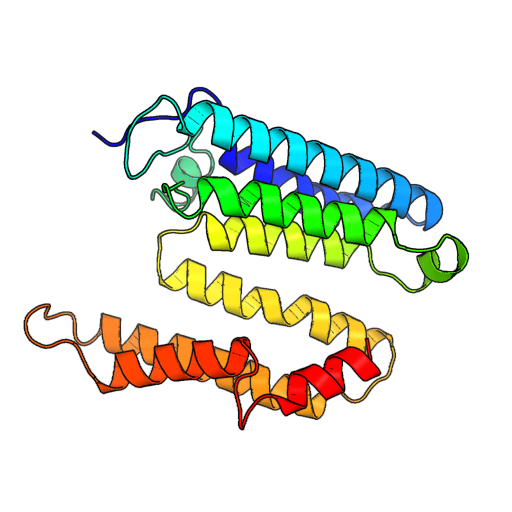1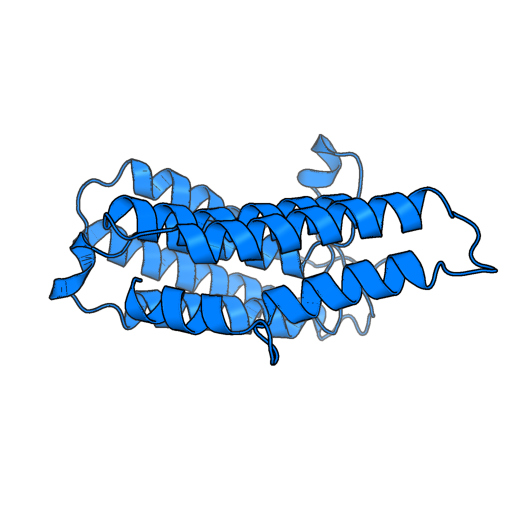.00 94.75 102 SER A N 1
ATOM 821 C CA . SER A 1 102 ? -10.333 10.703 12.774 1.00 94.75 102 SER A CA 1
ATOM 822 C C . SER A 1 102 ? -11.300 9.605 13.232 1.00 94.75 102 SER A C 1
ATOM 824 O O . SER A 1 102 ? -12.475 9.883 13.477 1.00 94.75 102 SER A O 1
ATOM 826 N N . THR A 1 103 ? -10.821 8.372 13.437 1.00 91.62 103 THR A N 1
ATOM 827 C CA . THR A 1 103 ? -11.647 7.270 13.948 1.00 91.62 103 THR A CA 1
ATOM 828 C C . THR A 1 103 ? -12.185 7.586 15.353 1.00 91.62 103 THR A C 1
ATOM 830 O O . THR A 1 103 ? -11.444 7.662 16.337 1.00 91.62 103 THR A O 1
ATOM 833 N N . LEU A 1 104 ? -13.508 7.752 15.468 1.00 87.00 104 LEU A N 1
ATOM 834 C CA . LEU A 1 104 ? -14.194 8.086 16.721 1.00 87.00 104 LEU A CA 1
ATOM 835 C C . LEU A 1 104 ? -13.986 7.018 17.802 1.00 87.00 104 LEU A C 1
ATOM 837 O O . LEU A 1 104 ? -14.044 5.821 17.522 1.00 87.00 104 LEU A O 1
ATOM 841 N N . ARG A 1 105 ? -13.872 7.444 19.074 1.00 84.75 105 ARG A N 1
ATOM 842 C CA . ARG A 1 105 ? -13.721 6.540 20.239 1.00 84.75 105 ARG A CA 1
ATOM 843 C C . ARG A 1 105 ? -14.824 5.474 20.321 1.00 84.75 105 ARG A C 1
ATOM 845 O O . ARG A 1 105 ? -14.557 4.348 20.720 1.00 84.75 105 ARG A O 1
ATOM 852 N N . THR A 1 106 ? -16.037 5.808 19.888 1.00 85.62 106 THR A N 1
ATOM 853 C CA . THR A 1 106 ? -17.209 4.916 19.878 1.00 85.62 106 THR A CA 1
ATOM 854 C C . THR A 1 106 ? -17.184 3.862 18.767 1.00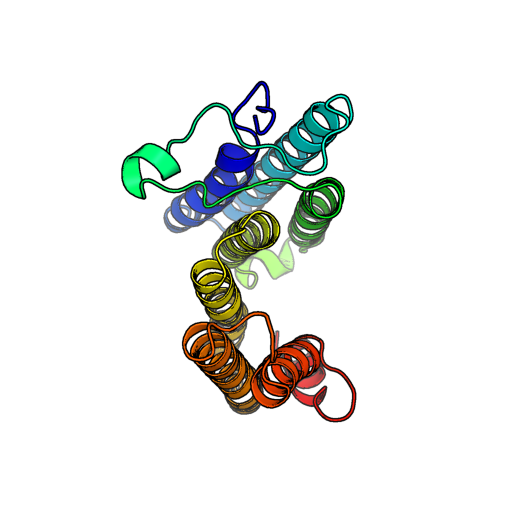 85.62 106 THR A C 1
ATOM 856 O O . THR A 1 106 ? -17.955 2.907 18.815 1.00 85.62 106 THR A O 1
ATOM 859 N N . LYS A 1 107 ? -16.310 4.007 17.763 1.00 84.62 107 LYS A N 1
ATOM 860 C CA . LYS A 1 107 ? -16.180 3.090 16.617 1.00 84.62 107 LYS A CA 1
ATOM 861 C C . LYS A 1 107 ? -14.895 2.254 16.646 1.00 84.62 107 LYS A C 1
ATOM 863 O O . LYS A 1 107 ? -14.760 1.344 15.836 1.00 84.62 107 LYS A O 1
ATOM 868 N N . VAL A 1 108 ? -14.010 2.490 17.618 1.00 86.06 108 VAL A N 1
ATOM 869 C CA . VAL A 1 108 ? -12.705 1.814 17.777 1.00 86.06 108 VAL A CA 1
ATOM 870 C C . VAL A 1 108 ? -12.827 0.290 17.815 1.00 86.06 108 VAL A C 1
ATOM 872 O O . VAL A 1 108 ? -11.978 -0.395 17.269 1.00 86.06 108 VAL A O 1
ATOM 875 N N . GLN A 1 109 ? -13.895 -0.255 18.404 1.00 82.44 109 GLN A N 1
ATOM 876 C CA . GLN A 1 109 ? -14.100 -1.709 18.462 1.00 82.44 109 GLN A CA 1
ATOM 877 C C . GLN A 1 109 ? -14.410 -2.355 17.104 1.00 82.44 109 GLN A C 1
ATOM 879 O O . GLN A 1 109 ? -14.244 -3.560 16.959 1.00 82.44 109 GLN A O 1
ATOM 884 N N . ARG A 1 110 ? -14.904 -1.583 16.129 1.00 83.50 110 ARG A N 1
ATOM 885 C CA . ARG A 1 110 ? -15.271 -2.091 14.797 1.00 83.50 110 ARG A CA 1
ATOM 886 C C . ARG A 1 110 ? -14.171 -1.877 13.761 1.00 83.50 110 ARG A C 1
ATOM 888 O O . ARG A 1 110 ? -14.180 -2.545 12.736 1.00 83.50 110 ARG A O 1
ATOM 895 N N . PHE A 1 111 ? -13.258 -0.944 14.021 1.00 86.81 111 PHE A N 1
ATOM 896 C CA . PHE A 1 111 ? -12.179 -0.586 13.113 1.00 86.81 111 PHE A CA 1
ATOM 897 C C . PHE A 1 111 ? -10.945 -1.461 13.357 1.00 86.81 111 PHE A C 1
ATOM 899 O O . PHE A 1 111 ? -10.477 -1.587 14.489 1.00 86.81 111 PHE A O 1
ATOM 906 N N . SER A 1 112 ? -10.392 -2.050 12.296 1.00 91.19 112 SER A N 1
ATOM 907 C CA . SER A 1 112 ? -9.212 -2.911 12.401 1.00 91.19 112 SER A CA 1
ATOM 908 C C . SER A 1 112 ? -7.920 -2.111 12.229 1.00 91.19 112 SER A C 1
ATOM 910 O O . SER A 1 112 ? -7.422 -1.916 11.118 1.00 91.19 112 SER A O 1
ATOM 912 N N . PHE A 1 113 ? -7.335 -1.676 13.349 1.00 93.38 113 PHE A N 1
ATOM 913 C CA . PHE A 1 113 ? -6.039 -0.981 13.343 1.00 93.38 113 PHE A CA 1
ATOM 914 C C . PHE A 1 113 ? -4.902 -1.869 12.819 1.00 93.38 113 PHE A C 1
ATOM 916 O O . PHE A 1 113 ? -4.017 -1.377 12.125 1.00 93.38 113 PHE A O 1
ATOM 923 N N . THR A 1 114 ? -4.957 -3.179 13.078 1.00 94.19 114 THR A N 1
ATOM 924 C CA . THR A 1 114 ? -3.996 -4.157 12.548 1.00 94.19 114 THR A CA 1
ATOM 925 C C . THR A 1 114 ? -3.993 -4.175 11.022 1.00 94.19 114 THR A C 1
ATOM 927 O O . THR A 1 114 ? -2.939 -4.015 10.414 1.00 94.19 114 THR A O 1
ATOM 930 N N . MET A 1 115 ? -5.168 -4.311 10.394 1.00 93.75 115 MET A N 1
ATOM 931 C CA . MET A 1 115 ? -5.277 -4.334 8.929 1.00 93.75 115 MET A CA 1
ATOM 932 C C . MET A 1 115 ? -4.951 -2.978 8.307 1.00 93.75 115 MET A C 1
ATOM 934 O O . MET A 1 115 ? -4.429 -2.925 7.198 1.00 93.75 115 MET A O 1
ATOM 938 N N . THR A 1 116 ? -5.198 -1.890 9.036 1.00 94.81 116 THR A N 1
ATOM 939 C CA . THR A 1 116 ? -4.832 -0.535 8.607 1.00 94.81 116 THR A CA 1
ATOM 940 C C . THR A 1 116 ? -3.315 -0.361 8.554 1.00 94.81 116 THR A C 1
ATOM 942 O O . THR A 1 116 ? -2.796 0.062 7.526 1.00 94.81 116 THR A O 1
ATOM 945 N N . LEU A 1 117 ? -2.585 -0.750 9.607 1.00 96.12 117 LEU A N 1
ATOM 946 C CA . LEU A 1 117 ? -1.116 -0.711 9.610 1.00 96.12 117 LEU A CA 1
ATOM 947 C C . LEU A 1 117 ? -0.505 -1.664 8.579 1.00 96.12 117 LEU A C 1
ATOM 949 O O . LEU A 1 117 ? 0.457 -1.308 7.907 1.00 96.12 117 LEU A O 1
ATOM 953 N N . PHE A 1 118 ? -1.086 -2.852 8.412 1.00 97.06 118 PHE A N 1
ATOM 954 C CA . PHE A 1 118 ? -0.656 -3.778 7.370 1.00 97.06 118 PHE A CA 1
ATOM 955 C C . PHE A 1 118 ? -0.853 -3.177 5.971 1.00 97.06 118 PHE A C 1
ATOM 957 O O . PHE A 1 118 ? 0.050 -3.235 5.142 1.00 97.06 118 PHE A O 1
ATOM 964 N N . SER A 1 119 ? -2.000 -2.540 5.721 1.00 96.44 119 SER A N 1
ATOM 965 C CA . SER A 1 119 ? -2.269 -1.859 4.448 1.00 96.44 119 SER A CA 1
ATOM 966 C C . SER A 1 119 ? -1.301 -0.700 4.214 1.00 96.44 119 SER A C 1
ATOM 968 O O . SER A 1 119 ? -0.795 -0.568 3.104 1.00 96.44 119 SER A O 1
ATOM 970 N N . LEU A 1 120 ? -0.978 0.082 5.252 1.00 97.31 120 LEU A N 1
ATOM 971 C CA . LEU A 1 120 ? 0.049 1.122 5.177 1.00 97.31 120 LEU A CA 1
ATOM 972 C C . LEU A 1 120 ? 1.389 0.520 4.740 1.00 97.31 120 LEU A C 1
ATOM 974 O O . LEU A 1 120 ? 1.948 0.974 3.750 1.00 97.31 120 LEU A O 1
ATOM 978 N N . ALA A 1 121 ? 1.855 -0.546 5.396 1.00 96.88 121 ALA A N 1
ATOM 979 C CA . ALA A 1 121 ? 3.109 -1.209 5.036 1.00 96.88 121 ALA A CA 1
ATOM 980 C C . ALA A 1 121 ? 3.126 -1.706 3.581 1.00 96.88 121 ALA A C 1
ATOM 982 O O . ALA A 1 121 ? 4.107 -1.493 2.871 1.00 96.88 121 ALA A O 1
ATOM 983 N N . VAL A 1 122 ? 2.034 -2.326 3.115 1.00 96.38 122 VAL A N 1
ATOM 984 C CA . VAL A 1 122 ? 1.918 -2.799 1.726 1.00 96.38 122 VAL A CA 1
ATOM 985 C C . VAL A 1 122 ? 1.953 -1.633 0.739 1.00 96.38 122 VAL A C 1
ATOM 987 O O . VAL A 1 122 ? 2.610 -1.749 -0.292 1.00 96.38 122 VAL A O 1
ATOM 990 N N . VAL A 1 123 ? 1.280 -0.513 1.024 1.00 96.31 123 VAL A N 1
ATOM 991 C CA . VAL A 1 123 ? 1.291 0.654 0.126 1.00 96.31 123 VAL A CA 1
ATOM 992 C C . VAL A 1 123 ? 2.665 1.320 0.102 1.00 96.31 123 VAL A C 1
ATOM 994 O O . VAL A 1 123 ? 3.149 1.588 -0.993 1.00 96.31 123 VAL A O 1
ATOM 997 N N . MET A 1 124 ? 3.322 1.511 1.254 1.00 95.88 124 MET A N 1
ATOM 998 C CA . MET A 1 124 ? 4.696 2.038 1.290 1.00 95.88 124 MET A CA 1
ATOM 999 C C . MET A 1 124 ? 5.633 1.141 0.476 1.00 95.88 124 MET A C 1
ATOM 1001 O O . MET A 1 124 ? 6.323 1.620 -0.415 1.00 95.88 124 MET A O 1
ATOM 1005 N N . ALA A 1 125 ? 5.564 -0.178 0.681 1.00 94.38 125 ALA A N 1
ATOM 1006 C CA . ALA A 1 125 ? 6.348 -1.131 -0.099 1.00 94.38 125 ALA A CA 1
ATOM 1007 C C . ALA A 1 125 ? 6.019 -1.079 -1.598 1.00 94.38 125 ALA A C 1
ATOM 1009 O O . ALA A 1 125 ? 6.917 -1.218 -2.415 1.00 94.38 125 ALA A O 1
ATOM 1010 N N . THR A 1 126 ? 4.751 -0.886 -1.976 1.00 94.31 126 THR A N 1
ATOM 1011 C CA . THR A 1 126 ? 4.344 -0.814 -3.390 1.00 94.31 126 THR A CA 1
ATOM 1012 C C . THR A 1 126 ? 4.903 0.434 -4.064 1.00 94.31 126 THR A C 1
ATOM 1014 O O . THR A 1 126 ? 5.394 0.336 -5.182 1.00 94.31 126 THR A O 1
ATOM 1017 N N . LEU A 1 127 ? 4.833 1.584 -3.389 1.00 93.94 127 LEU A N 1
ATOM 1018 C CA . LEU A 1 127 ? 5.333 2.860 -3.905 1.00 93.94 127 LEU A CA 1
ATOM 1019 C C . LEU A 1 127 ? 6.856 2.872 -4.034 1.00 93.94 127 LEU A C 1
ATOM 1021 O O . LEU A 1 127 ? 7.373 3.479 -4.958 1.00 93.94 127 LEU A O 1
ATOM 1025 N N . SER A 1 128 ? 7.562 2.168 -3.153 1.00 91.50 128 SER A N 1
ATOM 1026 C CA . SER A 1 128 ? 9.021 2.075 -3.204 1.00 91.50 128 SER A CA 1
ATOM 1027 C C . SER A 1 128 ? 9.530 0.907 -4.054 1.00 91.50 128 SER A C 1
ATOM 1029 O O . SER A 1 128 ? 10.736 0.736 -4.164 1.00 91.50 128 SER A O 1
ATOM 1031 N N . CYS A 1 129 ? 8.683 0.031 -4.608 1.00 90.81 129 CYS A N 1
ATOM 1032 C CA . CYS A 1 129 ? 9.158 -1.179 -5.289 1.00 90.81 129 CYS A CA 1
ATOM 1033 C C . CYS A 1 129 ? 9.438 -0.947 -6.778 1.00 90.81 129 CYS A C 1
ATOM 1035 O O . CYS A 1 129 ? 8.596 -0.423 -7.500 1.00 90.81 129 CYS A O 1
ATOM 1037 N N . LYS A 1 130 ? 10.587 -1.442 -7.257 1.00 87.50 130 LYS A N 1
ATOM 1038 C CA . LYS A 1 130 ? 10.989 -1.373 -8.673 1.00 87.50 130 LYS A CA 1
ATOM 1039 C C . LYS A 1 130 ? 10.786 -2.680 -9.450 1.00 87.50 130 LYS A C 1
ATOM 1041 O O . LYS A 1 130 ? 10.615 -2.661 -10.667 1.00 87.50 130 LYS A O 1
ATOM 1046 N N . GLU A 1 131 ? 10.816 -3.833 -8.779 1.00 88.06 131 GLU A N 1
ATOM 1047 C CA . GLU A 1 131 ? 10.732 -5.144 -9.441 1.00 88.06 131 GLU A CA 1
ATOM 1048 C C . GLU A 1 131 ? 9.276 -5.467 -9.849 1.00 88.06 131 GLU A C 1
ATOM 1050 O O . GLU A 1 131 ? 8.421 -5.637 -8.973 1.00 88.06 131 GLU A O 1
ATOM 1055 N N . PRO A 1 132 ? 8.971 -5.655 -11.152 1.00 89.81 132 PRO A N 1
ATOM 1056 C CA . PRO A 1 132 ? 7.593 -5.768 -11.639 1.00 89.81 132 PRO A CA 1
ATOM 1057 C C . PRO A 1 132 ? 6.774 -6.876 -10.973 1.00 89.81 132 PRO A C 1
ATOM 1059 O O . PRO A 1 132 ? 5.624 -6.661 -10.605 1.00 89.81 132 PRO A O 1
ATOM 1062 N N . TRP A 1 133 ? 7.360 -8.061 -10.772 1.00 91.44 133 TRP A N 1
ATOM 1063 C CA . TRP A 1 133 ? 6.655 -9.191 -10.150 1.00 91.44 133 TRP A CA 1
ATOM 1064 C C . TRP A 1 133 ? 6.319 -8.946 -8.682 1.00 91.44 133 TRP A C 1
ATOM 1066 O O . TRP A 1 133 ? 5.271 -9.389 -8.210 1.00 91.44 133 TRP A O 1
ATOM 1076 N N . ILE A 1 134 ? 7.186 -8.226 -7.969 1.00 92.00 134 ILE A N 1
ATOM 1077 C CA . ILE A 1 134 ? 6.953 -7.871 -6.571 1.00 92.00 134 ILE A CA 1
ATOM 1078 C C . ILE A 1 134 ? 5.857 -6.807 -6.492 1.00 92.00 134 ILE A C 1
ATOM 1080 O O . ILE A 1 134 ? 4.955 -6.953 -5.671 1.00 92.00 134 ILE A O 1
ATOM 1084 N N . ILE A 1 135 ? 5.842 -5.826 -7.403 1.00 92.44 135 ILE A N 1
ATOM 1085 C CA . ILE A 1 135 ? 4.733 -4.866 -7.526 1.00 92.44 135 ILE A CA 1
ATOM 1086 C C . ILE A 1 135 ? 3.406 -5.607 -7.736 1.00 92.44 135 ILE A C 1
ATOM 1088 O O . ILE A 1 135 ? 2.453 -5.361 -7.000 1.00 92.44 135 ILE A O 1
ATOM 1092 N N . VAL A 1 136 ? 3.331 -6.569 -8.668 1.00 94.00 136 VAL A N 1
ATOM 1093 C CA . VAL A 1 136 ? 2.105 -7.370 -8.884 1.00 94.00 136 VAL A CA 1
ATOM 1094 C C . VAL A 1 136 ? 1.685 -8.104 -7.617 1.00 94.00 136 VAL A C 1
ATOM 1096 O O . VAL A 1 136 ? 0.500 -8.108 -7.272 1.00 94.00 136 VAL A O 1
ATOM 1099 N N . ALA A 1 137 ? 2.637 -8.718 -6.914 1.00 94.44 137 ALA A N 1
ATOM 1100 C CA . ALA A 1 137 ? 2.367 -9.441 -5.679 1.00 94.44 137 ALA A CA 1
ATOM 1101 C C . ALA A 1 137 ? 1.833 -8.506 -4.581 1.00 94.44 137 ALA A C 1
ATOM 1103 O O . ALA A 1 137 ? 0.814 -8.818 -3.965 1.00 94.44 137 ALA A O 1
ATOM 1104 N N . LEU A 1 138 ? 2.455 -7.341 -4.380 1.00 94.75 138 LEU A N 1
ATOM 1105 C CA . LEU A 1 138 ? 2.038 -6.336 -3.399 1.00 94.75 138 LEU A CA 1
ATOM 1106 C C . LEU A 1 138 ? 0.682 -5.713 -3.754 1.00 94.75 138 LEU A C 1
ATOM 1108 O O . LEU A 1 138 ? -0.196 -5.610 -2.897 1.00 94.75 138 LEU A O 1
ATOM 1112 N N . MET A 1 139 ? 0.449 -5.380 -5.026 1.00 95.06 139 MET A N 1
ATOM 1113 C CA . MET A 1 139 ? -0.842 -4.872 -5.494 1.00 95.06 139 MET A CA 1
ATOM 1114 C C . MET A 1 139 ? -1.955 -5.907 -5.317 1.00 95.06 139 MET A C 1
ATOM 1116 O O . MET A 1 139 ? -3.056 -5.550 -4.894 1.00 95.06 139 MET A O 1
ATOM 1120 N N . SER A 1 140 ? -1.669 -7.185 -5.572 1.00 95.50 140 SER A N 1
ATOM 1121 C CA . SER A 1 140 ? -2.605 -8.283 -5.309 1.00 95.50 140 SER A CA 1
ATOM 1122 C C . SER A 1 140 ? -2.871 -8.429 -3.811 1.00 95.50 140 SER A C 1
ATOM 1124 O O . SER A 1 140 ? -4.026 -8.515 -3.392 1.00 95.50 140 SER A O 1
ATOM 1126 N N . LEU A 1 141 ? -1.824 -8.365 -2.985 1.00 95.81 141 LEU A N 1
ATOM 1127 C CA . LEU A 1 141 ? -1.917 -8.420 -1.527 1.00 95.81 141 LEU A CA 1
ATOM 1128 C C . LEU A 1 141 ? -2.735 -7.253 -0.954 1.00 95.81 141 LEU A C 1
ATOM 1130 O O . LEU A 1 141 ? -3.497 -7.452 -0.010 1.00 95.81 141 LEU A O 1
ATOM 1134 N N . SER A 1 142 ? -2.670 -6.065 -1.567 1.00 94.56 142 SER A N 1
ATOM 1135 C CA . SER A 1 142 ? -3.451 -4.884 -1.163 1.00 94.56 142 SER A CA 1
ATOM 1136 C C . SER A 1 142 ? -4.972 -5.073 -1.268 1.00 94.56 142 SER A C 1
ATOM 1138 O O . SER A 1 142 ? -5.732 -4.314 -0.668 1.00 94.56 142 SER A O 1
ATOM 1140 N N . THR A 1 143 ? -5.438 -6.087 -2.005 1.00 94.56 143 THR A N 1
ATOM 1141 C CA . THR A 1 143 ? -6.872 -6.413 -2.125 1.00 94.56 143 THR A CA 1
ATOM 1142 C C . THR A 1 143 ? -7.402 -7.232 -0.941 1.00 94.56 143 THR A C 1
ATOM 1144 O O . THR A 1 143 ? -8.611 -7.351 -0.743 1.00 94.56 143 THR A O 1
ATOM 1147 N N . VAL A 1 144 ? -6.510 -7.787 -0.116 1.00 93.81 144 VAL A N 1
ATOM 1148 C CA . VAL A 1 144 ? -6.873 -8.677 0.994 1.00 93.81 144 VAL A CA 1
ATOM 1149 C C . VAL A 1 144 ? -7.479 -7.924 2.187 1.00 93.81 144 VAL A C 1
ATOM 1151 O O . VAL A 1 144 ? -8.515 -8.379 2.681 1.00 93.81 144 VAL A O 1
ATOM 1154 N N . PRO A 1 145 ? -6.924 -6.788 2.664 1.00 93.00 145 PRO A N 1
ATOM 1155 C CA . PRO A 1 145 ? -7.455 -6.116 3.852 1.00 93.00 145 PRO A CA 1
ATOM 1156 C C . PRO A 1 145 ? -8.923 -5.668 3.716 1.00 93.00 145 PRO A C 1
ATOM 1158 O O . PRO A 1 145 ? -9.714 -6.038 4.589 1.00 93.00 145 PRO A O 1
ATOM 1161 N N . PRO A 1 146 ? -9.357 -4.997 2.622 1.00 92.19 146 PRO A N 1
ATOM 1162 C CA . PRO A 1 146 ? -10.768 -4.633 2.457 1.00 92.19 146 PRO A CA 1
ATOM 1163 C C . PRO A 1 146 ? -11.684 -5.859 2.335 1.00 92.19 146 PRO A C 1
ATOM 1165 O O . PRO A 1 146 ? -12.809 -5.862 2.839 1.00 92.19 146 PRO A O 1
ATOM 1168 N N . TRP A 1 147 ? -11.199 -6.939 1.709 1.00 93.25 147 TRP A N 1
ATOM 1169 C CA . TRP A 1 147 ? -11.944 -8.195 1.620 1.00 93.25 147 TRP A CA 1
ATOM 1170 C C . TRP A 1 147 ? -12.189 -8.825 2.996 1.00 93.25 147 TRP A C 1
ATOM 1172 O O . TRP A 1 147 ? -13.310 -9.249 3.296 1.00 93.25 147 TRP A O 1
ATOM 1182 N N . LEU A 1 148 ? -11.159 -8.863 3.847 1.00 92.06 148 LEU A N 1
ATOM 1183 C CA . LEU A 1 148 ? -11.266 -9.364 5.217 1.00 92.06 148 LEU A CA 1
ATOM 1184 C C . LEU A 1 148 ? -12.197 -8.496 6.063 1.00 92.06 148 LEU A C 1
ATOM 1186 O O . LEU A 1 148 ? -12.978 -9.039 6.842 1.00 92.06 148 LEU A O 1
ATOM 1190 N N . GLU A 1 149 ? -12.159 -7.176 5.888 1.00 90.06 149 GLU A N 1
ATOM 1191 C CA . GLU A 1 149 ? -13.025 -6.251 6.618 1.00 90.06 149 GLU A CA 1
ATOM 1192 C C . GLU A 1 149 ? -14.508 -6.457 6.288 1.00 90.06 149 GLU A C 1
ATOM 1194 O O . GLU A 1 149 ? -15.324 -6.624 7.198 1.00 90.06 149 GLU A O 1
ATOM 1199 N N . MET A 1 150 ? -14.869 -6.546 5.006 1.00 90.56 150 MET A N 1
ATOM 1200 C CA . MET A 1 150 ? -16.251 -6.844 4.613 1.00 90.56 150 MET A CA 1
ATOM 1201 C C . MET A 1 150 ? -16.712 -8.213 5.123 1.00 90.56 150 MET A C 1
ATOM 1203 O O . MET A 1 150 ? -17.837 -8.352 5.609 1.00 90.56 150 MET A O 1
ATOM 1207 N N . LYS A 1 151 ? -15.839 -9.229 5.049 1.00 90.44 151 LYS A N 1
ATOM 1208 C CA . LYS A 1 151 ? -16.146 -10.579 5.535 1.00 90.44 151 LYS A CA 1
ATOM 1209 C C . LYS A 1 151 ? -16.355 -10.599 7.050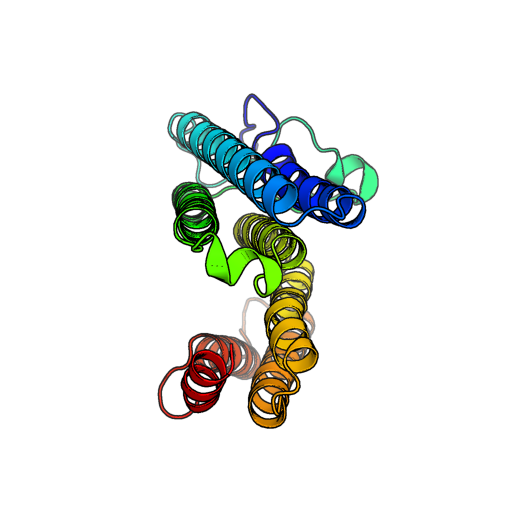 1.00 90.44 151 LYS A C 1
ATOM 1211 O O . LYS A 1 151 ? -17.308 -11.217 7.517 1.00 90.44 151 LYS A O 1
ATOM 1216 N N . ALA A 1 152 ? -15.513 -9.903 7.812 1.00 88.00 152 ALA A N 1
ATOM 1217 C CA . ALA A 1 152 ? -15.645 -9.780 9.264 1.00 88.00 152 ALA A CA 1
ATOM 1218 C C . ALA A 1 152 ? -16.953 -9.079 9.675 1.00 88.00 152 ALA A C 1
ATOM 1220 O O . ALA A 1 152 ? -17.499 -9.361 10.739 1.00 88.00 152 ALA A O 1
ATOM 1221 N N . ARG A 1 153 ? -17.486 -8.208 8.812 1.00 86.12 153 ARG A N 1
ATOM 1222 C CA . ARG A 1 153 ? -18.766 -7.508 8.999 1.00 86.12 153 ARG A CA 1
ATOM 1223 C C . ARG A 1 153 ? -19.987 -8.294 8.506 1.00 86.12 153 ARG A C 1
ATOM 1225 O O . ARG A 1 153 ? -21.100 -7.781 8.590 1.00 86.12 153 ARG A O 1
ATOM 1232 N N . GLY A 1 154 ? -19.800 -9.512 7.990 1.00 88.25 154 GLY A N 1
ATOM 1233 C CA . GLY A 1 154 ? -20.885 -10.352 7.473 1.00 88.25 154 GLY A CA 1
ATOM 1234 C C . GLY A 1 154 ? -21.528 -9.828 6.184 1.00 88.25 154 GLY A C 1
ATOM 1235 O O . GLY A 1 154 ? -22.653 -10.208 5.870 1.00 88.25 154 GLY A O 1
ATOM 1236 N N . GLN A 1 155 ? -20.843 -8.948 5.447 1.00 91.81 155 GLN A N 1
ATOM 1237 C CA . GLN A 1 155 ? -21.352 -8.354 4.212 1.00 91.81 155 GLN A CA 1
ATOM 1238 C C . GLN A 1 155 ? -21.044 -9.230 2.992 1.00 91.81 155 GLN A C 1
ATOM 1240 O O . GLN A 1 155 ? -20.079 -9.996 2.964 1.00 91.81 155 GLN A O 1
ATOM 1245 N N . CYS A 1 156 ? -21.862 -9.106 1.944 1.00 91.56 156 CYS A N 1
ATOM 1246 C CA . CYS A 1 156 ? -21.641 -9.830 0.694 1.00 91.56 156 CYS A CA 1
ATOM 1247 C C . CYS A 1 156 ? -20.412 -9.274 -0.047 1.00 91.56 156 CYS A C 1
ATOM 1249 O O . CYS A 1 156 ? -20.452 -8.145 -0.534 1.00 91.56 156 CYS A O 1
ATOM 1251 N N . THR A 1 157 ? -19.357 -10.086 -0.187 1.00 93.56 157 THR A N 1
ATOM 1252 C CA . THR A 1 157 ? -18.080 -9.728 -0.842 1.00 93.56 157 THR A CA 1
ATOM 1253 C C . THR A 1 157 ? -18.048 -10.003 -2.348 1.00 93.56 157 THR A C 1
ATOM 1255 O O . THR A 1 157 ? -17.031 -9.776 -2.998 1.00 93.56 157 THR A O 1
ATOM 1258 N N . ARG A 1 158 ? -19.147 -10.503 -2.929 1.00 93.81 158 ARG A N 1
ATOM 1259 C CA . ARG A 1 158 ? -19.167 -11.065 -4.289 1.00 93.81 158 ARG A CA 1
ATOM 1260 C C . ARG A 1 158 ? -18.724 -10.071 -5.361 1.00 93.81 158 ARG A C 1
ATOM 1262 O O . ARG A 1 158 ? -17.886 -10.416 -6.189 1.00 93.81 158 ARG A O 1
ATOM 1269 N N . VAL A 1 159 ? -19.276 -8.857 -5.342 1.00 93.56 159 VAL A N 1
ATOM 1270 C CA . VAL A 1 159 ? -18.968 -7.817 -6.338 1.00 93.56 159 VAL A CA 1
ATOM 1271 C C . VAL A 1 159 ? -17.487 -7.458 -6.266 1.00 93.56 159 VAL A C 1
ATOM 1273 O O . VAL A 1 159 ? -16.796 -7.509 -7.283 1.00 93.56 159 VAL A O 1
ATOM 1276 N N . TYR A 1 160 ? -16.985 -7.197 -5.059 1.00 94.50 160 TYR A N 1
ATOM 1277 C CA . TYR A 1 160 ? -15.575 -6.907 -4.824 1.00 94.50 160 TYR A CA 1
ATOM 1278 C C . TYR A 1 160 ? -14.657 -8.049 -5.274 1.00 94.50 160 TYR A C 1
ATOM 1280 O O . TYR A 1 160 ? -13.697 -7.807 -5.997 1.00 94.50 160 TYR A O 1
ATOM 1288 N N . SER A 1 161 ? -14.960 -9.299 -4.908 1.00 95.44 161 SER A N 1
ATOM 1289 C CA . SER A 1 161 ? -14.142 -10.459 -5.277 1.00 95.44 161 SER A CA 1
ATOM 1290 C C . SER A 1 161 ? -14.076 -10.686 -6.787 1.00 95.44 161 SER A C 1
ATOM 1292 O O . SER A 1 161 ? -13.018 -11.054 -7.284 1.00 95.44 161 SER A O 1
ATOM 1294 N N . ILE A 1 162 ? -15.163 -10.443 -7.527 1.00 95.69 162 ILE A N 1
ATOM 1295 C CA . ILE A 1 162 ? -15.155 -10.556 -8.994 1.00 95.69 162 ILE A CA 1
ATOM 1296 C C . ILE A 1 162 ? -14.255 -9.479 -9.610 1.00 95.69 162 ILE A C 1
ATOM 1298 O O . ILE A 1 162 ? -13.396 -9.801 -10.427 1.00 95.69 162 ILE A O 1
ATOM 1302 N N . HIS A 1 163 ? -14.409 -8.216 -9.199 1.00 95.56 163 HIS A N 1
ATOM 1303 C CA . HIS A 1 163 ? -13.632 -7.111 -9.770 1.00 95.56 163 HIS A CA 1
ATOM 1304 C C . HIS A 1 163 ? -12.153 -7.201 -9.376 1.00 95.56 163 HIS A C 1
ATOM 1306 O O . HIS A 1 163 ? -11.285 -7.117 -10.238 1.00 95.56 163 HIS A O 1
ATOM 1312 N N . MET A 1 164 ? -11.841 -7.445 -8.101 1.00 96.38 164 MET A N 1
ATOM 1313 C CA . MET A 1 164 ? -10.451 -7.584 -7.656 1.00 96.38 164 MET A CA 1
ATOM 1314 C C . MET A 1 164 ? -9.799 -8.873 -8.163 1.00 96.38 164 MET A C 1
ATOM 1316 O O . MET A 1 164 ? -8.616 -8.864 -8.486 1.00 96.38 164 MET A O 1
ATOM 1320 N N . GLY A 1 165 ? -10.559 -9.962 -8.311 1.00 96.19 165 GLY A N 1
ATOM 1321 C CA . GLY A 1 165 ? -10.070 -11.183 -8.951 1.00 96.19 165 GLY A CA 1
ATOM 1322 C C . GLY A 1 165 ? -9.703 -10.948 -10.416 1.00 96.19 165 GLY A C 1
ATOM 1323 O O . GLY A 1 165 ? -8.609 -11.312 -10.839 1.00 96.19 165 GLY A O 1
ATOM 1324 N N . LEU A 1 166 ? -10.571 -10.270 -11.175 1.00 96.31 166 LEU A N 1
ATOM 1325 C CA . LEU A 1 166 ? -10.291 -9.892 -12.561 1.00 96.31 166 LEU A CA 1
ATOM 1326 C C . LEU A 1 166 ? -9.081 -8.953 -12.666 1.00 96.31 166 LEU A C 1
ATOM 1328 O O . LEU A 1 166 ? -8.240 -9.149 -13.539 1.00 96.31 166 LEU A O 1
ATOM 1332 N N . PHE A 1 167 ? -8.965 -7.980 -11.759 1.00 96.44 167 PHE A N 1
ATOM 1333 C CA . PHE A 1 167 ? -7.801 -7.100 -11.647 1.00 96.44 167 PHE A CA 1
ATOM 1334 C C . PHE A 1 167 ? -6.503 -7.899 -11.498 1.00 96.44 167 PHE A C 1
ATOM 1336 O O . PHE A 1 167 ? -5.593 -7.719 -12.303 1.00 96.44 167 PHE A O 1
ATOM 1343 N N . VAL A 1 168 ? -6.438 -8.822 -10.532 1.00 96.94 168 VAL A N 1
ATOM 1344 C CA . VAL A 1 168 ? -5.249 -9.654 -10.282 1.00 96.94 168 VAL A CA 1
ATOM 1345 C C . VAL A 1 168 ? -4.914 -10.529 -11.491 1.00 96.94 168 VAL A C 1
ATOM 1347 O O . VAL A 1 168 ? -3.755 -10.592 -11.898 1.00 96.94 168 VAL A O 1
ATOM 1350 N N . VAL A 1 169 ? -5.917 -11.164 -12.107 1.00 96.94 169 VAL A N 1
ATOM 1351 C CA . VAL A 1 169 ? -5.721 -12.003 -13.301 1.00 96.94 169 VAL A CA 1
ATOM 1352 C C . VAL A 1 169 ? -5.149 -11.189 -14.461 1.00 96.94 169 VAL A C 1
ATOM 1354 O O . VAL A 1 169 ? -4.179 -11.619 -15.082 1.00 96.94 169 VAL A O 1
ATOM 1357 N N . MET A 1 170 ? -5.707 -10.007 -14.732 1.00 95.50 170 MET A N 1
ATOM 1358 C CA . MET A 1 170 ? -5.232 -9.127 -15.804 1.00 95.50 170 MET A CA 1
ATOM 1359 C C . MET A 1 170 ? -3.810 -8.621 -15.547 1.00 95.50 170 MET A C 1
ATOM 1361 O O . MET A 1 170 ? -3.018 -8.544 -16.482 1.00 95.50 170 MET A O 1
ATOM 1365 N N . LEU A 1 171 ? -3.461 -8.341 -14.288 1.00 94.88 171 LEU A N 1
ATOM 1366 C CA . LEU A 1 171 ? -2.124 -7.891 -13.896 1.00 94.88 171 LEU A CA 1
ATOM 1367 C C . LEU A 1 171 ? -1.070 -8.988 -14.098 1.00 94.88 171 LEU A C 1
ATOM 1369 O O . LEU A 1 171 ? -0.042 -8.751 -14.731 1.00 94.88 171 LEU A O 1
ATOM 1373 N N . ILE A 1 172 ? -1.348 -10.204 -13.613 1.00 96.00 172 ILE A N 1
ATOM 1374 C CA . ILE A 1 172 ? -0.446 -11.356 -13.752 1.00 96.00 172 ILE A CA 1
ATOM 1375 C C . ILE A 1 172 ? -0.287 -11.737 -15.224 1.00 96.00 172 ILE A C 1
ATOM 1377 O O . ILE A 1 172 ? 0.835 -11.933 -15.685 1.00 96.00 172 ILE A O 1
ATOM 1381 N N . ALA A 1 173 ? -1.390 -11.831 -15.968 1.00 94.44 173 ALA A N 1
ATOM 1382 C CA . ALA A 1 173 ? -1.349 -12.207 -17.375 1.00 94.44 173 ALA A CA 1
ATOM 1383 C C . ALA A 1 173 ? -0.668 -11.131 -18.234 1.00 94.44 173 ALA A C 1
ATOM 1385 O O . ALA A 1 173 ? 0.178 -11.465 -19.058 1.00 94.44 173 ALA A O 1
ATOM 1386 N N . GLY A 1 174 ? -0.958 -9.848 -17.989 1.00 92.75 174 GLY A N 1
ATOM 1387 C CA . GLY A 1 174 ? -0.281 -8.735 -18.651 1.00 92.75 174 GLY A CA 1
ATOM 1388 C C . GLY A 1 174 ? 1.230 -8.781 -18.427 1.00 92.75 174 GLY A C 1
ATOM 1389 O O . GLY A 1 174 ? 1.992 -8.758 -19.391 1.00 92.75 174 GLY A O 1
ATOM 1390 N N . LEU A 1 175 ? 1.679 -8.945 -17.177 1.00 93.00 175 LEU A N 1
ATOM 1391 C CA . LEU A 1 175 ? 3.110 -9.035 -16.880 1.00 93.00 175 LEU A CA 1
ATOM 1392 C C . LEU A 1 175 ? 3.764 -10.302 -17.454 1.00 93.00 175 LEU A C 1
ATOM 1394 O O . LEU A 1 175 ? 4.905 -10.247 -17.914 1.00 93.00 175 LEU A O 1
ATOM 1398 N N . ALA A 1 176 ? 3.064 -11.438 -17.446 1.00 92.69 176 ALA A N 1
ATOM 1399 C CA . ALA A 1 176 ? 3.570 -12.676 -18.030 1.00 92.69 176 ALA A CA 1
ATOM 1400 C C . ALA A 1 176 ? 3.849 -12.517 -19.533 1.00 92.69 176 ALA A C 1
ATOM 1402 O O . ALA A 1 176 ? 4.909 -12.945 -19.986 1.00 92.69 176 ALA A O 1
ATOM 1403 N N . ILE A 1 177 ? 2.957 -11.840 -20.267 1.00 90.69 177 ILE A N 1
ATOM 1404 C CA . ILE A 1 177 ? 3.128 -11.562 -21.701 1.00 90.69 177 ILE A CA 1
ATOM 1405 C C . ILE A 1 177 ? 4.284 -10.583 -21.935 1.00 90.69 177 ILE A C 1
ATOM 1407 O O . ILE A 1 177 ? 5.130 -10.847 -22.785 1.00 90.69 177 ILE A O 1
ATOM 1411 N N . VAL A 1 178 ? 4.385 -9.497 -21.151 1.00 89.12 178 VAL A N 1
ATOM 1412 C CA . VAL A 1 178 ? 5.533 -8.565 -21.241 1.00 89.12 178 VAL A CA 1
ATOM 1413 C C . VAL A 1 178 ? 6.858 -9.308 -21.056 1.00 89.12 178 VAL A C 1
ATOM 1415 O O . VAL A 1 178 ? 7.841 -9.010 -21.728 1.00 89.12 178 VAL A O 1
ATOM 1418 N N . ARG A 1 179 ? 6.901 -10.283 -20.143 1.00 85.56 179 ARG A N 1
ATOM 1419 C CA . ARG A 1 179 ? 8.124 -11.032 -19.848 1.00 85.56 179 ARG A CA 1
ATOM 1420 C C . ARG A 1 179 ? 8.452 -12.098 -20.895 1.00 85.56 179 ARG A C 1
ATOM 1422 O O . ARG A 1 179 ? 9.631 -12.394 -21.070 1.00 85.56 179 ARG A O 1
ATOM 1429 N N . SER A 1 180 ? 7.452 -12.691 -21.550 1.00 84.12 180 SER A N 1
ATOM 1430 C CA . SER A 1 180 ? 7.679 -13.653 -22.635 1.00 84.12 180 SER A CA 1
ATOM 1431 C C . SER A 1 180 ? 8.084 -12.971 -23.941 1.00 84.12 180 SER A C 1
ATOM 1433 O O . SER A 1 180 ? 8.980 -13.464 -24.619 1.00 84.12 180 SER A O 1
ATOM 1435 N N . ASP A 1 181 ? 7.490 -11.816 -24.253 1.00 74.12 181 ASP A N 1
ATOM 1436 C CA . ASP A 1 181 ? 7.820 -10.997 -25.427 1.00 74.12 181 ASP A CA 1
ATOM 1437 C C . ASP A 1 181 ? 8.961 -10.018 -25.108 1.00 74.12 181 ASP A C 1
ATOM 1439 O O . ASP A 1 181 ? 8.837 -8.804 -25.251 1.00 74.12 181 ASP A O 1
ATOM 1443 N N . ALA A 1 182 ? 10.102 -10.551 -24.663 1.00 61.44 182 ALA A N 1
ATOM 1444 C CA . ALA A 1 182 ? 11.260 -9.785 -24.189 1.00 61.44 182 ALA A CA 1
ATOM 1445 C C . ALA A 1 182 ? 12.004 -8.968 -25.277 1.00 61.44 182 ALA A C 1
ATOM 1447 O O . ALA A 1 182 ? 13.152 -8.579 -25.065 1.00 61.44 182 ALA A O 1
ATOM 1448 N N . SER A 1 183 ? 11.390 -8.713 -26.437 1.00 64.31 183 SER A N 1
ATOM 1449 C CA . SER A 1 183 ? 11.973 -7.918 -27.520 1.00 64.31 183 SER A CA 1
ATOM 1450 C C . SER A 1 183 ? 11.550 -6.445 -27.399 1.00 64.31 183 SER A C 1
ATOM 1452 O O . SER A 1 183 ? 10.394 -6.123 -27.674 1.00 64.31 183 SER A O 1
ATOM 1454 N N . PRO A 1 184 ? 12.476 -5.521 -27.066 1.00 64.25 184 PRO A N 1
ATOM 1455 C CA . PRO A 1 184 ? 12.172 -4.093 -26.940 1.00 64.25 184 PRO A CA 1
ATOM 1456 C C . PRO A 1 184 ? 11.707 -3.438 -28.251 1.00 64.25 184 PRO A C 1
ATOM 1458 O O . PRO A 1 184 ? 11.156 -2.342 -28.227 1.00 64.25 184 PRO A O 1
ATOM 1461 N N . GLU A 1 185 ? 11.922 -4.099 -29.390 1.00 67.12 185 GLU A N 1
ATOM 1462 C CA . GLU A 1 185 ? 11.580 -3.589 -30.720 1.00 67.12 185 GLU A CA 1
ATOM 1463 C C . GLU A 1 185 ? 10.082 -3.681 -31.049 1.00 67.12 185 GLU A C 1
ATOM 1465 O O . GLU A 1 185 ? 9.613 -2.941 -31.907 1.00 67.12 185 GLU A O 1
ATOM 1470 N N . ASN A 1 186 ? 9.316 -4.543 -30.363 1.00 69.06 186 ASN A N 1
ATOM 1471 C CA . ASN A 1 186 ? 7.878 -4.716 -30.594 1.00 69.06 186 ASN A CA 1
ATOM 1472 C C . ASN A 1 186 ? 7.124 -4.893 -29.266 1.00 69.06 186 ASN A C 1
ATOM 1474 O O . ASN A 1 186 ? 6.806 -6.021 -28.883 1.00 69.06 186 ASN A O 1
ATOM 1478 N N . PRO A 1 187 ? 6.816 -3.798 -28.546 1.00 76.25 187 PRO A N 1
ATOM 1479 C CA . PRO A 1 187 ? 6.030 -3.885 -27.323 1.00 76.25 187 PRO A CA 1
ATOM 1480 C C . PRO A 1 187 ? 4.646 -4.477 -27.614 1.00 76.25 187 PRO A C 1
ATOM 1482 O O . PRO A 1 187 ? 3.905 -3.998 -28.475 1.00 76.25 187 PRO A O 1
ATOM 1485 N N . SER A 1 188 ? 4.283 -5.524 -26.872 1.00 85.56 188 SER A N 1
ATOM 1486 C CA . SER A 1 188 ? 2.994 -6.197 -27.024 1.00 85.56 188 SER A CA 1
ATOM 1487 C C . SER A 1 188 ? 1.849 -5.266 -26.620 1.00 85.56 188 SER A C 1
ATOM 1489 O O . SER A 1 188 ? 1.619 -4.995 -25.438 1.00 85.56 188 SER A O 1
ATOM 1491 N N . VAL A 1 189 ? 1.092 -4.794 -27.616 1.00 89.00 189 VAL A N 1
ATOM 1492 C CA . VAL A 1 189 ? -0.108 -3.959 -27.415 1.00 89.00 189 VAL A CA 1
ATOM 1493 C C . VAL A 1 189 ? -1.116 -4.665 -26.508 1.00 89.00 189 VAL A C 1
ATOM 1495 O O . VAL A 1 189 ? -1.770 -4.023 -25.692 1.00 89.00 189 VAL A O 1
ATOM 1498 N N . VAL A 1 190 ? -1.206 -5.995 -26.607 1.00 90.88 190 VAL A N 1
ATOM 1499 C CA . VAL A 1 190 ? -2.090 -6.815 -25.770 1.00 90.88 190 VAL A CA 1
ATOM 1500 C C . VAL A 1 190 ? -1.670 -6.738 -24.305 1.00 90.88 190 VAL A C 1
ATOM 1502 O O . VAL A 1 190 ? -2.512 -6.497 -23.444 1.00 90.88 190 VAL A O 1
ATOM 1505 N N . ALA A 1 191 ? -0.375 -6.877 -24.017 1.00 91.00 191 ALA A N 1
ATOM 1506 C CA . ALA A 1 191 ? 0.133 -6.799 -22.653 1.00 91.00 191 ALA A CA 1
ATOM 1507 C C . ALA A 1 191 ? -0.102 -5.410 -22.041 1.00 91.00 191 ALA A C 1
ATOM 1509 O O . ALA A 1 191 ? -0.607 -5.300 -20.921 1.00 91.00 191 ALA A O 1
ATOM 1510 N N . GLY A 1 192 ? 0.171 -4.352 -22.816 1.00 90.38 192 GLY A N 1
ATOM 1511 C CA . GLY A 1 192 ? -0.143 -2.975 -22.436 1.00 90.38 192 GLY A CA 1
ATOM 1512 C C . GLY A 1 192 ? -1.632 -2.789 -22.137 1.00 90.38 192 GLY A C 1
ATOM 1513 O O . GLY A 1 192 ? -1.984 -2.316 -21.061 1.00 90.38 192 GLY A O 1
ATOM 1514 N N . ALA A 1 193 ? -2.512 -3.247 -23.032 1.00 93.31 193 ALA A N 1
ATOM 1515 C CA . ALA A 1 193 ? -3.959 -3.154 -22.856 1.00 93.31 193 ALA A CA 1
ATOM 1516 C C . ALA A 1 193 ? -4.454 -3.890 -21.599 1.00 93.31 193 ALA A C 1
ATOM 1518 O O . ALA A 1 193 ? -5.298 -3.356 -20.880 1.00 93.31 193 ALA A O 1
ATOM 1519 N N . MET A 1 194 ? -3.916 -5.076 -21.293 1.00 94.31 194 MET A N 1
ATOM 1520 C CA . MET A 1 194 ? -4.274 -5.831 -20.084 1.00 94.31 194 MET A CA 1
ATOM 1521 C C . MET A 1 194 ? -3.850 -5.102 -18.804 1.00 94.31 194 MET A C 1
ATOM 1523 O O . MET A 1 194 ? -4.652 -4.983 -17.876 1.00 94.31 194 MET A O 1
ATOM 1527 N N . LEU A 1 195 ? -2.626 -4.564 -18.763 1.00 94.06 195 LEU A N 1
ATOM 1528 C CA . LEU A 1 195 ? -2.125 -3.798 -17.618 1.00 94.06 195 LEU A CA 1
ATOM 1529 C C . LEU A 1 195 ? -2.892 -2.481 -17.437 1.00 94.06 195 LEU A C 1
ATOM 1531 O O . LEU A 1 195 ? -3.283 -2.142 -16.320 1.00 94.06 195 LEU A O 1
ATOM 1535 N N . THR A 1 196 ? -3.177 -1.764 -18.529 1.00 93.62 196 THR A N 1
ATOM 1536 C CA . THR A 1 196 ? -4.012 -0.556 -18.488 1.00 93.62 196 THR A CA 1
ATOM 1537 C C . THR A 1 196 ? -5.414 -0.891 -17.996 1.00 93.62 196 THR A C 1
ATOM 1539 O O . THR A 1 196 ? -5.913 -0.228 -17.093 1.00 93.62 196 THR A O 1
ATOM 1542 N N . PHE A 1 197 ? -6.043 -1.947 -18.516 1.00 94.38 197 PHE A N 1
ATOM 1543 C CA . PHE A 1 197 ? -7.372 -2.360 -18.070 1.00 94.38 197 PHE A CA 1
ATOM 1544 C C . PHE A 1 197 ? -7.393 -2.728 -16.580 1.00 94.38 197 PHE A C 1
ATOM 1546 O O . PHE A 1 197 ? -8.314 -2.328 -15.869 1.00 94.38 197 PHE A O 1
ATOM 1553 N N . ALA A 1 198 ? -6.357 -3.407 -16.077 1.00 94.88 198 ALA A N 1
ATOM 1554 C CA . ALA A 1 198 ? -6.202 -3.663 -14.647 1.00 94.88 198 ALA A CA 1
ATOM 1555 C C . ALA A 1 198 ? -6.143 -2.349 -13.841 1.00 94.88 198 ALA A C 1
ATOM 1557 O O . ALA A 1 198 ? -6.859 -2.199 -12.848 1.00 94.88 198 ALA A O 1
ATOM 1558 N N . ALA A 1 199 ? -5.364 -1.360 -14.288 1.00 93.38 199 ALA A N 1
ATOM 1559 C CA . ALA A 1 199 ? -5.293 -0.052 -13.636 1.00 93.38 199 ALA A CA 1
ATOM 1560 C C . ALA A 1 199 ? -6.643 0.698 -13.658 1.00 93.38 199 ALA A C 1
ATOM 1562 O O . ALA A 1 199 ? -7.059 1.247 -12.634 1.00 93.38 199 ALA A O 1
ATOM 1563 N N . LEU A 1 200 ? -7.370 0.672 -14.783 1.00 93.81 200 LEU A N 1
ATOM 1564 C CA . LEU A 1 200 ? -8.710 1.268 -14.914 1.00 93.81 200 LEU A CA 1
ATOM 1565 C C . LEU A 1 200 ? -9.731 0.602 -13.975 1.00 93.81 200 LEU A C 1
ATOM 1567 O O . LEU A 1 200 ? -10.544 1.273 -13.336 1.00 93.81 200 LEU A O 1
ATOM 1571 N N . LEU A 1 201 ? -9.661 -0.724 -13.848 1.00 94.56 201 LEU A N 1
ATOM 1572 C CA . LEU A 1 201 ? -10.511 -1.499 -12.949 1.00 94.56 201 LEU A CA 1
ATOM 1573 C C . LEU A 1 201 ? -10.244 -1.150 -11.478 1.00 94.56 201 LEU A C 1
ATOM 1575 O O . LEU A 1 201 ? -11.184 -0.912 -10.718 1.00 94.56 201 LEU A O 1
ATOM 1579 N N . ARG A 1 202 ? -8.966 -1.061 -11.087 1.00 93.44 202 ARG A N 1
ATOM 1580 C CA . ARG A 1 202 ? -8.524 -0.732 -9.720 1.00 93.44 202 ARG A CA 1
ATOM 1581 C C . ARG A 1 202 ? -8.820 0.711 -9.315 1.00 93.44 202 ARG A C 1
ATOM 1583 O O . ARG A 1 202 ? -9.043 0.957 -8.132 1.00 93.44 202 ARG A O 1
ATOM 1590 N N . SER A 1 203 ? -8.808 1.639 -10.271 1.00 91.56 203 SER A N 1
ATOM 1591 C CA . SER A 1 203 ? -9.142 3.057 -10.062 1.00 91.56 203 SER A CA 1
ATOM 1592 C C . SER A 1 203 ? -10.648 3.328 -10.049 1.00 91.56 203 SER A C 1
ATOM 1594 O O . SER A 1 203 ? -11.061 4.399 -9.617 1.00 91.56 203 SER A O 1
ATOM 1596 N N . GLY A 1 204 ? -11.478 2.362 -10.463 1.00 90.62 204 GLY A N 1
ATOM 1597 C CA . GLY A 1 204 ? -12.931 2.520 -10.480 1.00 90.62 204 GLY A CA 1
ATOM 1598 C C . GLY A 1 204 ? -13.400 3.501 -11.554 1.00 90.62 204 GLY A C 1
ATOM 1599 O O . GLY A 1 204 ? -14.248 4.346 -11.289 1.00 90.62 204 GLY A O 1
ATOM 1600 N N . ILE A 1 205 ? -12.845 3.410 -12.764 1.00 91.56 205 ILE A N 1
ATOM 1601 C CA . ILE A 1 205 ? -13.254 4.247 -13.901 1.00 91.56 205 ILE A CA 1
ATOM 1602 C C . ILE A 1 205 ? -14.544 3.700 -14.540 1.00 91.56 205 ILE A C 1
ATOM 1604 O O . ILE A 1 205 ? -14.812 2.499 -14.516 1.00 91.56 205 ILE A O 1
ATOM 1608 N N . VAL A 1 206 ? -15.380 4.578 -15.108 1.00 90.69 206 VAL A N 1
ATOM 1609 C CA . VAL A 1 206 ? -16.597 4.189 -15.849 1.00 90.69 206 VAL A CA 1
ATOM 1610 C C . VAL A 1 206 ? -16.222 3.241 -17.002 1.00 90.69 206 VAL A C 1
ATOM 1612 O O . VAL A 1 206 ? -15.325 3.577 -17.773 1.00 90.69 206 VAL A O 1
ATOM 1615 N N . PRO A 1 207 ? -16.885 2.076 -17.168 1.00 88.00 207 PRO A N 1
ATOM 1616 C CA . PRO A 1 207 ? -18.109 1.612 -16.497 1.00 88.00 207 PRO A CA 1
ATOM 1617 C C . PRO A 1 207 ? -17.891 0.689 -15.279 1.00 88.00 207 PRO A C 1
ATOM 1619 O O . PRO A 1 207 ? -18.857 0.275 -14.646 1.00 88.00 207 PRO A O 1
ATOM 1622 N N . VAL A 1 208 ? -16.650 0.372 -14.912 1.00 89.69 208 VAL A N 1
ATOM 1623 C CA . VAL A 1 208 ? -16.290 -0.669 -13.927 1.00 89.69 208 VAL A CA 1
ATOM 1624 C C . VAL A 1 208 ? -16.162 -0.158 -12.481 1.00 89.69 208 VAL A C 1
ATOM 1626 O O . VAL A 1 208 ? -15.436 -0.727 -11.671 1.00 89.69 208 VAL A O 1
ATOM 1629 N N . HIS A 1 209 ? -16.883 0.908 -12.129 1.00 91.94 209 HIS A N 1
ATOM 1630 C CA . HIS A 1 209 ? -16.787 1.598 -10.833 1.00 91.94 209 HIS A CA 1
ATOM 1631 C C . HIS A 1 209 ? -17.713 1.038 -9.737 1.00 91.94 209 HIS A C 1
ATOM 1633 O O . HIS A 1 209 ? -17.585 1.403 -8.571 1.00 91.94 209 HIS A O 1
ATOM 1639 N N . CYS A 1 210 ? -18.633 0.131 -10.086 1.00 90.81 210 CYS A N 1
ATOM 1640 C CA . CYS A 1 210 ? -19.69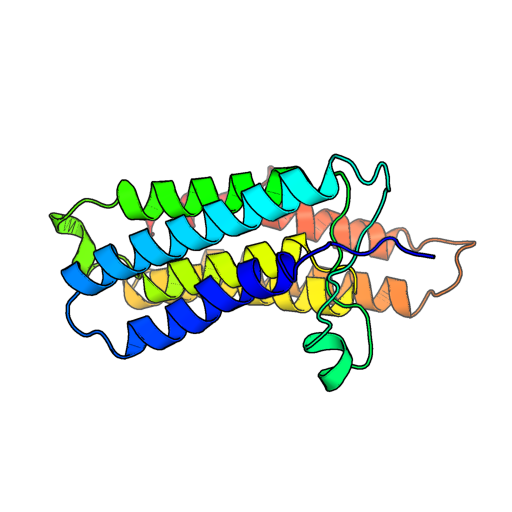0 -0.352 -9.185 1.00 90.81 210 CYS A CA 1
ATOM 1641 C C . CYS A 1 210 ? -19.161 -1.050 -7.918 1.00 90.81 210 CYS A C 1
ATOM 1643 O O . CYS A 1 210 ? -19.829 -1.062 -6.888 1.00 90.81 210 CYS A O 1
ATOM 1645 N N . TRP A 1 211 ? -17.961 -1.641 -7.966 1.00 92.88 211 TRP A N 1
ATOM 1646 C CA . TRP A 1 211 ? -17.354 -2.257 -6.782 1.00 92.88 211 TRP A CA 1
ATOM 1647 C C . TRP A 1 211 ? -16.967 -1.225 -5.716 1.00 92.88 211 TRP A C 1
ATOM 1649 O O . TRP A 1 211 ? -16.926 -1.568 -4.539 1.00 92.88 211 TRP A O 1
ATOM 1659 N N . MET A 1 212 ? -16.678 0.019 -6.113 1.00 91.44 212 MET A N 1
ATOM 1660 C CA . MET A 1 212 ? -16.250 1.081 -5.205 1.00 91.44 212 MET A CA 1
ATOM 1661 C C . MET A 1 212 ? -17.430 1.606 -4.388 1.00 91.44 212 MET A C 1
ATOM 1663 O O . MET A 1 212 ? -17.314 1.752 -3.175 1.00 91.44 212 MET A O 1
ATOM 1667 N N . THR A 1 213 ? -18.583 1.819 -5.028 1.00 89.88 213 THR A N 1
ATOM 1668 C CA . THR A 1 213 ? -19.823 2.191 -4.332 1.00 89.88 213 THR A CA 1
ATOM 1669 C C . THR A 1 213 ? -20.276 1.076 -3.391 1.00 89.88 213 THR A C 1
ATOM 1671 O O . THR A 1 213 ? -20.553 1.341 -2.227 1.00 89.88 213 THR A O 1
ATOM 1674 N N . ASP A 1 214 ? -20.242 -0.180 -3.853 1.00 90.81 214 ASP A N 1
ATOM 1675 C CA . ASP A 1 214 ? -20.578 -1.349 -3.029 1.00 90.81 214 ASP A CA 1
ATOM 1676 C C . ASP A 1 214 ? -19.641 -1.494 -1.815 1.00 90.81 214 ASP A C 1
ATOM 1678 O O . ASP A 1 214 ? -20.091 -1.808 -0.714 1.00 90.81 214 ASP A O 1
ATOM 1682 N N . LEU A 1 215 ? -18.341 -1.232 -1.996 1.00 89.88 215 LEU A N 1
ATOM 1683 C CA . LEU A 1 215 ? -17.364 -1.257 -0.908 1.00 89.88 215 LEU A CA 1
ATOM 1684 C C . LEU A 1 215 ? -17.640 -0.154 0.119 1.00 89.88 215 LEU A C 1
ATOM 1686 O O . LEU A 1 215 ? -17.670 -0.457 1.306 1.00 89.88 215 LEU A O 1
ATOM 1690 N N . PHE A 1 216 ? -17.856 1.094 -0.307 1.00 88.12 216 PHE A N 1
ATOM 1691 C CA . PHE A 1 216 ? -18.088 2.213 0.618 1.00 88.12 216 PHE A CA 1
ATOM 1692 C C . PHE A 1 216 ? -19.418 2.128 1.370 1.00 88.12 216 PHE A C 1
ATOM 1694 O O . PHE A 1 216 ? -19.521 2.656 2.472 1.00 88.12 216 PHE A O 1
ATOM 1701 N N . GLU A 1 217 ? -20.430 1.463 0.815 1.00 87.31 217 GLU A N 1
ATOM 1702 C CA . GLU A 1 217 ? -21.683 1.213 1.534 1.00 87.31 217 GLU A CA 1
ATOM 1703 C C . GLU A 1 217 ? -21.548 0.107 2.595 1.00 87.31 217 GLU A C 1
ATOM 1705 O O . GLU A 1 217 ? -22.270 0.111 3.595 1.00 87.31 217 GLU A O 1
ATOM 1710 N N . LYS A 1 218 ? -20.638 -0.855 2.386 1.00 82.25 218 LYS A N 1
ATOM 1711 C CA . LYS A 1 218 ? -20.487 -2.055 3.230 1.00 82.25 218 LYS A CA 1
ATOM 1712 C C . LYS A 1 218 ? -19.334 -1.981 4.242 1.00 82.25 218 LYS A C 1
ATOM 1714 O O . LYS A 1 218 ? -19.380 -2.697 5.253 1.00 82.25 218 LYS A O 1
ATOM 1719 N N . ALA A 1 219 ? -18.303 -1.179 3.975 1.00 72.00 219 ALA A N 1
ATOM 1720 C CA . ALA A 1 219 ? -17.128 -0.944 4.829 1.00 72.00 219 ALA A CA 1
ATOM 1721 C C . ALA A 1 219 ? -17.291 0.311 5.707 1.00 72.00 219 ALA A C 1
ATOM 1723 O O . ALA A 1 219 ? -16.665 0.362 6.793 1.00 72.00 219 ALA A O 1
#

Radius of gyration: 18.71 Å; chains: 1; bounding box: 48×31×55 Å

Secondary structure (DSSP, 8-state):
-PPBPSS-HHHHHHHHHHHHHHHHHT---HHHHHHHHHHHHHHHHHHHHHHHHHHGGG--SEEB-S--HHHHHHSS--B-EETTHHHHHHHHHHHHHHHHHHS-TTTTTTS-HHHHHHHHHHHHHHHTB--HHHHHHHHHHTTHHHHHHHHHTT---HHHHHHHHHHHHHHHHHHHHHHHS--TTS--HHHHHHHHHHHHHHHT-TTTTHHHHHHHHH-

pLDDT: mean 88.52, std 9.89, range [53.72, 97.88]